Protein AF-A0A819LV07-F1 (afdb_monomer_lite)

pLDDT: mean 70.47, std 21.1, range [31.05, 97.75]

Structure (mmCIF, N/CA/C/O backbone):
data_AF-A0A819LV07-F1
#
_entry.id   AF-A0A819LV07-F1
#
loop_
_atom_site.group_PDB
_atom_site.id
_atom_site.type_symbol
_atom_site.label_atom_id
_atom_site.label_alt_id
_atom_site.label_comp_id
_atom_site.label_asym_id
_atom_site.label_entity_id
_atom_site.label_seq_id
_atom_site.pdbx_PDB_ins_code
_atom_site.Cartn_x
_atom_site.Cartn_y
_atom_site.Cartn_z
_atom_site.occupancy
_atom_site.B_iso_or_equiv
_atom_site.auth_seq_id
_atom_site.auth_comp_id
_atom_site.auth_asym_id
_atom_site.auth_atom_id
_atom_site.pdbx_PDB_model_num
ATOM 1 N N . VAL A 1 1 ? 2.335 -14.577 -32.268 1.00 32.31 1 VAL A N 1
ATOM 2 C CA . VAL A 1 1 ? 2.563 -13.369 -33.092 1.00 32.31 1 VAL A CA 1
ATOM 3 C C . VAL A 1 1 ? 2.594 -12.196 -32.132 1.00 32.31 1 VAL A C 1
ATOM 5 O O . VAL A 1 1 ? 1.553 -11.848 -31.594 1.00 32.31 1 VAL A O 1
ATOM 8 N N . TYR A 1 2 ? 3.789 -11.712 -31.790 1.00 33.38 2 TYR A N 1
ATOM 9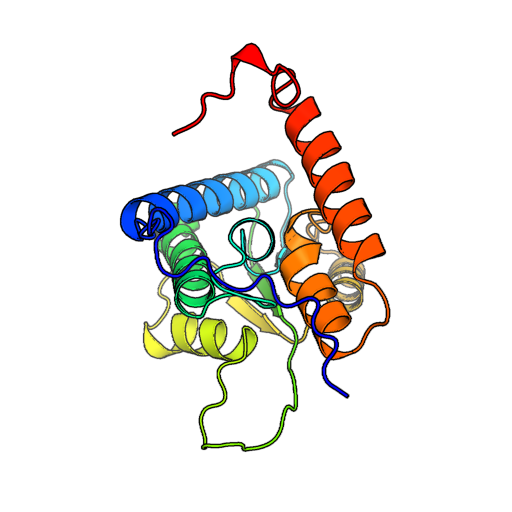 C CA . TYR A 1 2 ? 3.941 -10.547 -30.918 1.00 33.38 2 TYR A CA 1
ATOM 10 C C . TYR A 1 2 ? 3.459 -9.320 -31.693 1.00 33.38 2 TYR A C 1
ATOM 12 O O . TYR A 1 2 ? 3.945 -9.061 -32.791 1.00 33.38 2 TYR A O 1
ATOM 20 N N . GLY A 1 3 ? 2.451 -8.623 -31.169 1.00 31.05 3 GLY A N 1
ATOM 21 C CA . GLY A 1 3 ? 1.976 -7.381 -31.760 1.00 31.05 3 GLY A CA 1
ATOM 22 C C . GLY A 1 3 ? 3.074 -6.332 -31.647 1.00 31.05 3 GLY A C 1
ATOM 23 O O . GLY A 1 3 ? 3.380 -5.890 -30.548 1.00 31.05 3 GLY A O 1
ATOM 24 N N . GLU A 1 4 ? 3.648 -5.936 -32.780 1.00 33.06 4 GLU A N 1
ATOM 25 C CA . GLU A 1 4 ? 4.714 -4.934 -32.922 1.00 33.06 4 GLU A CA 1
ATOM 26 C C . GLU A 1 4 ? 4.276 -3.496 -32.554 1.00 33.06 4 GLU A C 1
ATOM 28 O O . GLU A 1 4 ? 4.754 -2.526 -33.136 1.00 33.06 4 GLU A O 1
ATOM 33 N N . ARG A 1 5 ? 3.373 -3.322 -31.577 1.00 39.47 5 ARG A N 1
ATOM 34 C CA . ARG A 1 5 ? 3.075 -2.017 -30.959 1.00 39.47 5 ARG A CA 1
ATOM 35 C C . ARG A 1 5 ? 4.063 -1.667 -29.843 1.00 39.47 5 ARG A C 1
ATOM 37 O O . ARG A 1 5 ? 3.794 -0.772 -29.047 1.00 39.47 5 ARG A O 1
ATOM 44 N N . ASP A 1 6 ? 5.191 -2.369 -29.773 1.00 41.81 6 ASP A N 1
ATOM 45 C CA . ASP A 1 6 ? 6.304 -1.970 -28.927 1.00 41.81 6 ASP A CA 1
ATOM 46 C C . ASP A 1 6 ? 6.807 -0.614 -29.410 1.00 41.81 6 ASP A C 1
ATOM 48 O O . ASP A 1 6 ? 7.331 -0.474 -30.519 1.00 41.81 6 ASP A O 1
ATOM 52 N N . PHE A 1 7 ? 6.637 0.391 -28.556 1.00 45.44 7 PHE A N 1
ATOM 53 C CA . PHE A 1 7 ? 7.287 1.686 -28.654 1.00 45.44 7 PHE A CA 1
ATOM 54 C C . PHE A 1 7 ? 8.798 1.454 -28.757 1.00 45.44 7 PHE A C 1
ATOM 56 O O . PHE A 1 7 ? 9.500 1.347 -27.751 1.00 45.44 7 PHE A O 1
ATOM 63 N N . ARG A 1 8 ? 9.312 1.302 -29.985 1.00 45.22 8 ARG A N 1
ATOM 64 C CA . ARG A 1 8 ? 10.736 1.080 -30.236 1.00 45.22 8 ARG A CA 1
ATOM 65 C C . ARG A 1 8 ? 11.489 2.267 -29.655 1.00 45.22 8 ARG A C 1
ATOM 67 O O . ARG A 1 8 ? 11.462 3.365 -30.206 1.00 45.22 8 ARG A O 1
ATOM 74 N N . ARG A 1 9 ? 12.146 2.025 -28.521 1.00 49.94 9 ARG A N 1
ATOM 75 C CA . ARG A 1 9 ? 12.978 2.986 -27.800 1.00 49.94 9 ARG A CA 1
ATOM 76 C C . ARG A 1 9 ? 13.901 3.680 -28.800 1.00 49.94 9 ARG A C 1
ATOM 78 O O . ARG A 1 9 ? 14.729 3.024 -29.436 1.00 49.94 9 ARG A O 1
ATOM 85 N N . ILE A 1 10 ? 13.753 4.995 -28.957 1.00 54.62 10 ILE A N 1
ATOM 86 C CA . ILE A 1 10 ? 14.636 5.791 -29.812 1.00 54.62 10 ILE A CA 1
ATOM 87 C C . ILE A 1 10 ? 16.048 5.628 -29.239 1.00 54.62 10 ILE A C 1
ATOM 89 O O . ILE A 1 10 ? 16.330 6.104 -28.141 1.00 54.62 10 ILE A O 1
ATOM 93 N N . LYS A 1 11 ? 16.934 4.921 -29.958 1.00 56.84 11 LYS A N 1
ATOM 94 C CA . LYS A 1 11 ? 18.295 4.579 -29.485 1.00 56.84 11 LYS A CA 1
ATOM 95 C C . LYS A 1 11 ? 19.101 5.805 -29.024 1.00 56.84 11 LYS A C 1
ATOM 97 O O . LYS A 1 11 ? 19.955 5.663 -28.149 1.00 56.84 11 LYS A O 1
ATOM 102 N N . ASN A 1 12 ? 18.768 6.979 -29.565 1.00 58.81 12 ASN A N 1
ATOM 103 C CA . ASN A 1 12 ? 19.429 8.262 -29.329 1.00 58.81 12 ASN A CA 1
ATOM 104 C C . ASN A 1 12 ? 18.498 9.332 -28.717 1.00 58.81 12 ASN A C 1
ATOM 106 O O . ASN A 1 12 ? 18.814 10.514 -28.785 1.00 58.81 12 ASN A O 1
ATOM 110 N N . GLY A 1 13 ? 17.340 8.947 -28.166 1.00 55.62 13 GLY A N 1
ATOM 111 C CA . GLY A 1 13 ? 16.462 9.885 -27.458 1.00 55.62 13 GLY A CA 1
ATOM 112 C C . GLY A 1 13 ? 17.030 10.267 -26.083 1.00 55.62 13 GLY A C 1
ATOM 113 O O . GLY A 1 13 ? 17.860 9.521 -25.546 1.00 55.62 13 GLY A O 1
ATOM 114 N N . PRO A 1 14 ? 16.597 11.397 -25.490 1.00 54.44 14 PRO A N 1
ATOM 115 C CA . PRO A 1 14 ? 16.974 11.754 -24.128 1.00 54.44 14 PRO A CA 1
ATOM 116 C C . PRO A 1 14 ? 16.652 10.593 -23.180 1.00 54.44 14 PRO A C 1
ATOM 118 O O . PRO A 1 14 ? 15.540 10.063 -23.151 1.00 54.44 14 PRO A O 1
ATOM 121 N N . ARG A 1 15 ? 17.662 10.142 -22.430 1.00 58.38 15 ARG A N 1
ATOM 122 C CA . ARG A 1 15 ? 17.502 9.070 -21.445 1.00 58.38 15 ARG A CA 1
ATOM 123 C C . ARG A 1 15 ? 17.065 9.701 -20.132 1.00 58.38 15 ARG A C 1
ATOM 125 O O . ARG A 1 15 ? 17.911 10.102 -19.339 1.00 58.38 15 ARG A O 1
ATOM 132 N N . GLY A 1 16 ? 15.755 9.775 -19.911 1.00 60.06 16 GLY A N 1
ATOM 133 C CA . GLY A 1 16 ? 15.222 10.055 -18.581 1.00 60.06 16 GLY A CA 1
ATOM 134 C C . GLY A 1 16 ? 15.765 9.020 -17.593 1.00 60.06 16 GLY A C 1
ATOM 135 O O . GLY A 1 16 ? 15.650 7.815 -17.828 1.00 60.06 16 GLY A O 1
ATOM 136 N N . LYS A 1 17 ? 16.416 9.484 -16.526 1.00 70.00 17 LYS A N 1
ATOM 137 C CA . LYS A 1 17 ? 16.833 8.644 -15.402 1.00 70.00 17 LYS A CA 1
ATOM 138 C C . LYS A 1 17 ? 15.826 8.862 -14.285 1.00 70.00 17 LYS A C 1
ATOM 140 O O . LYS A 1 17 ? 15.591 10.003 -13.905 1.00 70.00 17 LYS A O 1
ATOM 145 N N . LEU A 1 18 ? 15.253 7.777 -13.773 1.00 74.00 18 LEU A N 1
ATOM 146 C CA . LEU A 1 18 ? 14.366 7.853 -12.621 1.00 74.00 18 LEU A CA 1
ATOM 147 C C . LEU A 1 18 ? 15.151 8.364 -11.409 1.00 74.00 18 LEU A C 1
ATOM 149 O O . LEU A 1 18 ? 16.137 7.741 -11.002 1.00 74.00 18 LEU A O 1
ATOM 153 N N . ASP A 1 19 ? 14.711 9.482 -10.841 1.00 83.50 19 ASP A N 1
ATOM 154 C CA . ASP A 1 19 ? 15.165 9.922 -9.528 1.00 83.50 19 ASP A CA 1
ATOM 155 C C . ASP A 1 19 ? 14.390 9.140 -8.463 1.00 83.50 19 ASP A C 1
ATOM 157 O O . ASP A 1 19 ? 13.236 9.433 -8.153 1.00 83.50 19 ASP A O 1
ATOM 161 N N . GLN A 1 20 ? 15.022 8.089 -7.942 1.00 87.81 20 GLN A N 1
ATOM 162 C CA . GLN A 1 20 ? 14.406 7.190 -6.966 1.00 87.81 20 GLN A CA 1
ATOM 163 C C . GLN A 1 20 ? 14.117 7.881 -5.629 1.00 87.81 20 GLN A C 1
ATOM 165 O O . GLN A 1 20 ? 13.157 7.511 -4.961 1.00 87.81 20 GLN A O 1
ATOM 170 N N . ASN A 1 21 ? 14.916 8.883 -5.245 1.00 89.75 21 ASN A N 1
ATOM 171 C CA . ASN A 1 21 ? 14.707 9.612 -3.995 1.00 89.75 21 ASN A CA 1
ATOM 172 C C . ASN A 1 21 ? 13.493 10.528 -4.112 1.00 89.75 21 ASN A C 1
ATOM 174 O O . ASN A 1 21 ? 12.656 10.555 -3.211 1.00 89.75 21 ASN A O 1
ATOM 178 N N . LEU A 1 22 ? 13.384 11.248 -5.234 1.00 86.56 22 LEU A N 1
ATOM 179 C CA . LEU A 1 22 ? 12.211 12.068 -5.516 1.00 86.56 22 LEU A CA 1
ATOM 180 C C . LEU A 1 22 ? 10.948 11.201 -5.581 1.00 86.56 22 LEU A C 1
ATOM 182 O O . LEU A 1 22 ? 9.983 11.488 -4.879 1.00 86.56 22 LEU A O 1
ATOM 186 N N . LEU A 1 23 ? 10.996 10.089 -6.324 1.00 85.06 23 LEU A N 1
ATOM 187 C CA . LEU A 1 23 ? 9.871 9.159 -6.422 1.00 85.06 23 LEU A CA 1
ATOM 188 C C . LEU A 1 23 ? 9.464 8.597 -5.052 1.00 85.06 23 LEU A C 1
ATOM 190 O O . LEU A 1 23 ? 8.278 8.548 -4.744 1.00 85.06 23 LEU A O 1
ATOM 194 N N . LEU A 1 24 ? 10.421 8.183 -4.215 1.00 90.94 24 LEU A N 1
ATOM 195 C CA . LEU A 1 24 ? 10.117 7.678 -2.876 1.00 90.94 24 LEU A CA 1
ATOM 196 C C . LEU A 1 24 ? 9.403 8.731 -2.023 1.00 90.94 24 LEU A C 1
ATOM 198 O O . LEU A 1 24 ? 8.417 8.414 -1.362 1.00 90.94 24 LEU A O 1
ATOM 202 N N . ASN A 1 25 ? 9.880 9.977 -2.053 1.00 88.69 25 ASN A N 1
ATOM 203 C CA . ASN A 1 25 ? 9.264 11.076 -1.313 1.00 88.69 25 ASN A CA 1
ATOM 204 C C . ASN A 1 25 ? 7.833 11.349 -1.791 1.00 88.69 25 ASN A C 1
ATOM 206 O O . ASN A 1 25 ? 6.936 11.536 -0.965 1.00 88.69 25 ASN A O 1
ATOM 210 N N . ASP A 1 26 ? 7.606 11.328 -3.105 1.00 84.62 26 ASP A N 1
ATOM 211 C CA . ASP A 1 26 ? 6.276 11.504 -3.686 1.00 84.62 26 ASP A CA 1
ATOM 212 C C . ASP A 1 26 ? 5.338 10.352 -3.298 1.00 84.62 26 ASP A C 1
ATOM 214 O O . ASP A 1 26 ? 4.224 10.597 -2.833 1.00 84.62 26 ASP A O 1
ATOM 218 N N . LEU A 1 27 ? 5.800 9.101 -3.380 1.00 85.88 27 LEU A N 1
ATOM 219 C CA . LEU A 1 27 ? 5.036 7.921 -2.961 1.00 85.88 27 LEU A CA 1
ATOM 220 C C . LEU A 1 27 ? 4.704 7.951 -1.462 1.00 85.88 27 LEU A C 1
ATOM 222 O O . LEU A 1 27 ? 3.567 7.674 -1.080 1.00 85.88 27 LEU A O 1
ATOM 226 N N . MET A 1 28 ? 5.654 8.343 -0.605 1.00 93.25 28 MET A N 1
ATOM 227 C CA . MET A 1 28 ? 5.407 8.521 0.832 1.00 93.25 28 MET A CA 1
ATOM 228 C C . MET A 1 28 ? 4.381 9.626 1.086 1.00 93.25 28 MET A C 1
ATOM 230 O O . MET A 1 28 ? 3.498 9.472 1.929 1.00 93.25 28 MET A O 1
ATOM 234 N N . ARG A 1 29 ? 4.448 10.738 0.345 1.00 86.38 29 ARG A N 1
ATOM 235 C CA . ARG A 1 29 ? 3.459 11.816 0.446 1.00 86.38 29 ARG A CA 1
ATOM 236 C C . ARG A 1 29 ? 2.066 11.339 0.036 1.00 86.38 29 ARG A C 1
ATOM 238 O O . ARG A 1 29 ? 1.106 11.648 0.739 1.00 86.38 29 ARG A O 1
ATOM 245 N N . MET A 1 30 ? 1.951 10.582 -1.054 1.00 83.81 30 MET A N 1
ATOM 246 C CA . MET A 1 30 ? 0.682 9.997 -1.499 1.00 83.81 30 MET A CA 1
ATOM 247 C C . MET A 1 30 ? 0.109 9.037 -0.450 1.00 83.81 30 MET A C 1
ATOM 249 O O . MET A 1 30 ? -1.047 9.189 -0.058 1.00 83.81 30 MET A O 1
ATOM 253 N N . ALA A 1 31 ? 0.927 8.113 0.064 1.00 88.94 31 ALA A N 1
ATOM 254 C CA . ALA A 1 31 ? 0.522 7.167 1.103 1.00 88.94 31 ALA A CA 1
ATOM 255 C C . ALA A 1 31 ? 0.052 7.875 2.379 1.00 88.94 31 ALA A C 1
ATOM 257 O O . ALA A 1 31 ? -1.022 7.573 2.900 1.00 88.94 31 ALA A O 1
ATOM 258 N N . ARG A 1 32 ? 0.802 8.884 2.831 1.00 90.69 32 ARG A N 1
ATOM 259 C CA . ARG A 1 32 ? 0.454 9.704 3.996 1.00 90.69 32 ARG A CA 1
ATOM 260 C C . ARG A 1 32 ? -0.882 10.420 3.821 1.00 90.69 32 ARG A C 1
ATOM 262 O O . ARG A 1 32 ? -1.703 10.389 4.734 1.00 90.69 32 ARG A O 1
ATOM 269 N N . LEU A 1 33 ? -1.112 11.049 2.666 1.00 85.50 33 LEU A N 1
ATOM 270 C CA . LEU A 1 33 ? -2.376 11.732 2.375 1.00 85.50 33 LEU A CA 1
ATOM 271 C C . LEU A 1 33 ? -3.552 10.753 2.361 1.00 85.50 33 LEU A C 1
ATOM 273 O O . LEU A 1 33 ? -4.577 11.037 2.977 1.00 85.50 33 LEU A O 1
ATOM 277 N N . ARG A 1 34 ? -3.392 9.593 1.715 1.00 85.56 34 ARG A N 1
ATOM 278 C CA . ARG A 1 34 ? -4.444 8.576 1.629 1.00 85.56 34 ARG A CA 1
ATOM 279 C C . ARG A 1 34 ? -4.812 8.009 3.000 1.00 85.56 34 ARG A C 1
ATOM 281 O O . ARG A 1 34 ? -5.986 8.018 3.362 1.00 85.56 34 ARG A O 1
ATOM 288 N N . LEU A 1 35 ? -3.822 7.569 3.776 1.00 88.56 35 LEU A N 1
ATOM 289 C CA . LEU A 1 35 ? -4.052 7.010 5.110 1.00 88.56 35 LEU A CA 1
ATOM 290 C C . LEU A 1 35 ? -4.615 8.059 6.073 1.00 88.56 35 LEU A C 1
ATOM 292 O O . LEU A 1 35 ? -5.510 7.753 6.856 1.00 88.56 35 LEU A O 1
ATOM 296 N N . ARG A 1 36 ? -4.166 9.319 5.977 1.00 88.62 36 ARG A N 1
ATOM 297 C CA . ARG A 1 36 ? -4.732 10.405 6.785 1.00 88.62 36 ARG A CA 1
ATOM 298 C C . ARG A 1 36 ? -6.179 10.714 6.416 1.00 88.62 36 ARG A C 1
ATOM 300 O O . ARG A 1 36 ? -6.967 10.990 7.312 1.00 88.62 36 ARG A O 1
ATOM 307 N N . ALA A 1 37 ? -6.529 10.676 5.132 1.00 83.81 37 ALA A N 1
ATOM 308 C CA . ALA A 1 37 ? -7.913 10.849 4.700 1.00 83.81 37 ALA A CA 1
ATOM 309 C C . ALA A 1 37 ? -8.807 9.739 5.275 1.00 83.81 37 ALA A C 1
ATOM 311 O O . ALA A 1 37 ? -9.816 10.050 5.899 1.00 83.81 37 ALA A O 1
ATOM 312 N N . CYS A 1 38 ? -8.375 8.476 5.180 1.00 87.06 38 CYS A N 1
ATOM 313 C CA . CYS A 1 38 ? -9.085 7.337 5.773 1.00 87.06 38 CYS A CA 1
ATOM 314 C C . CYS A 1 38 ? -9.274 7.512 7.290 1.00 87.06 38 CYS A C 1
ATOM 316 O O . CYS A 1 38 ? -10.365 7.309 7.815 1.00 87.06 38 CYS A O 1
ATOM 318 N N . ASP A 1 39 ? -8.226 7.948 7.991 1.00 91.38 39 ASP A N 1
ATOM 319 C CA . ASP A 1 39 ? -8.277 8.221 9.427 1.00 91.38 39 ASP A CA 1
ATOM 320 C C . ASP A 1 39 ? -9.270 9.347 9.776 1.00 91.38 39 ASP A C 1
ATOM 322 O O . ASP A 1 39 ? -10.051 9.202 10.713 1.00 91.38 39 ASP A O 1
ATOM 326 N N . ILE A 1 40 ? -9.312 10.440 9.002 1.00 85.12 40 ILE A N 1
ATOM 327 C CA . ILE A 1 40 ? -10.281 11.542 9.177 1.00 85.12 40 ILE A CA 1
ATOM 328 C C . ILE A 1 40 ? -11.719 11.070 8.917 1.00 85.12 40 ILE A C 1
ATOM 330 O O . ILE A 1 40 ? -12.641 11.458 9.638 1.00 85.12 40 ILE A O 1
ATOM 334 N N . GLU A 1 41 ? -11.903 10.211 7.917 1.00 83.81 41 GLU A N 1
ATOM 335 C CA . GLU A 1 41 ? -13.185 9.595 7.555 1.00 83.81 41 GLU A CA 1
ATOM 336 C C . GLU A 1 41 ? -13.612 8.482 8.524 1.00 83.81 41 GLU A C 1
ATOM 338 O O . GLU A 1 41 ? -14.699 7.924 8.380 1.00 83.81 41 GLU A O 1
ATOM 343 N N . ARG A 1 42 ? -12.802 8.205 9.557 1.00 90.81 42 ARG A N 1
ATOM 344 C CA . ARG A 1 42 ? -13.043 7.172 10.576 1.00 90.81 42 ARG A CA 1
ATOM 345 C C . ARG A 1 42 ? -13.128 5.760 9.994 1.00 90.81 42 ARG A C 1
ATOM 347 O O . ARG A 1 42 ? -13.873 4.919 10.501 1.00 90.81 42 ARG A O 1
ATOM 354 N N . VAL A 1 43 ? -12.356 5.505 8.940 1.00 90.06 43 VAL A N 1
ATOM 355 C CA . VAL A 1 43 ? -12.095 4.154 8.444 1.00 90.06 43 VAL A CA 1
ATOM 356 C C . VAL A 1 43 ? -11.289 3.397 9.496 1.00 90.06 43 VAL A C 1
ATOM 358 O O . VAL A 1 43 ? -10.273 3.889 9.986 1.00 90.06 43 VAL A O 1
ATOM 361 N N . GLU A 1 44 ? -11.734 2.188 9.813 1.00 94.75 44 GLU A N 1
ATOM 362 C CA . GLU A 1 44 ? -11.082 1.284 10.757 1.00 94.75 44 GLU A CA 1
ATOM 363 C C . GLU A 1 44 ? -10.142 0.323 10.029 1.00 94.75 44 GLU A C 1
ATOM 365 O O . GLU A 1 44 ? -9.006 0.115 10.453 1.00 94.75 44 GLU A O 1
ATOM 370 N N . VAL A 1 45 ? -10.578 -0.218 8.888 1.00 94.19 45 VAL A N 1
ATOM 371 C CA . VAL A 1 45 ? -9.765 -1.124 8.070 1.00 94.19 45 VAL A CA 1
ATOM 372 C C . VAL A 1 45 ? -9.546 -0.516 6.695 1.00 94.19 45 VAL A C 1
ATOM 374 O O . VAL A 1 45 ? -10.485 -0.337 5.921 1.00 94.19 45 VAL A O 1
ATOM 377 N N . VAL A 1 46 ? -8.294 -0.213 6.367 1.00 91.12 46 VAL A N 1
ATOM 378 C CA . VAL A 1 46 ? -7.955 0.311 5.043 1.00 91.12 46 VAL A CA 1
ATOM 379 C C . VAL A 1 46 ? -7.609 -0.861 4.132 1.00 91.12 46 VAL A C 1
ATOM 381 O O . VAL A 1 46 ? -6.662 -1.593 4.404 1.00 91.12 46 VAL A O 1
ATOM 384 N N . VAL A 1 47 ? -8.362 -1.048 3.053 1.00 87.06 47 VAL A N 1
ATOM 385 C CA . VAL A 1 47 ? -8.043 -2.000 1.985 1.00 87.06 47 VAL A CA 1
ATOM 386 C C . VAL A 1 47 ? -7.465 -1.211 0.815 1.00 87.06 47 VAL A C 1
ATOM 388 O O . VAL A 1 47 ? -8.162 -0.401 0.206 1.00 87.06 47 VAL A O 1
ATOM 391 N N . GLU A 1 48 ? -6.194 -1.444 0.507 1.00 83.12 48 GLU A N 1
ATOM 392 C CA . GLU A 1 48 ? -5.452 -0.735 -0.536 1.00 83.12 48 GLU A CA 1
ATOM 393 C C . GLU A 1 48 ? -4.773 -1.689 -1.508 1.00 83.12 48 GLU A C 1
ATOM 395 O O . GLU A 1 48 ? -4.547 -2.865 -1.227 1.00 83.12 48 GLU A O 1
ATOM 400 N N . THR A 1 49 ? -4.398 -1.141 -2.657 1.00 76.25 49 THR A N 1
ATOM 401 C CA . THR A 1 49 ? -3.377 -1.744 -3.518 1.00 76.25 49 THR A CA 1
ATOM 402 C C . THR A 1 49 ? -2.057 -1.002 -3.306 1.00 76.25 49 THR A C 1
ATOM 404 O O . THR A 1 49 ? -1.981 -0.061 -2.514 1.00 76.25 49 THR A O 1
ATOM 407 N N . GLY A 1 50 ? -0.986 -1.394 -3.995 1.00 75.62 50 GLY A N 1
ATOM 408 C CA . GLY A 1 50 ? 0.222 -0.575 -3.977 1.00 75.62 50 GLY A CA 1
ATOM 409 C C . GLY A 1 50 ? -0.052 0.831 -4.525 1.00 75.62 50 GLY A C 1
ATOM 410 O O . GLY A 1 50 ? -0.605 0.992 -5.612 1.00 75.62 50 GLY A O 1
ATOM 411 N N . ILE A 1 51 ? 0.370 1.855 -3.788 1.00 79.56 51 ILE A N 1
ATOM 412 C CA . ILE A 1 51 ? 0.114 3.258 -4.130 1.00 79.56 51 ILE A CA 1
ATOM 413 C C . ILE A 1 51 ? 1.054 3.704 -5.249 1.00 79.56 51 ILE A C 1
ATOM 415 O O . ILE A 1 51 ? 2.261 3.450 -5.203 1.00 79.56 51 ILE A O 1
ATOM 419 N N . GLY A 1 52 ? 0.503 4.374 -6.263 1.00 71.75 52 GLY A N 1
ATOM 420 C CA . GLY A 1 52 ? 1.274 4.965 -7.364 1.00 71.75 52 GLY A CA 1
ATOM 421 C C . GLY A 1 52 ? 1.759 3.974 -8.430 1.00 71.75 52 GLY A C 1
ATOM 422 O O . GLY A 1 52 ? 2.390 4.387 -9.404 1.00 71.75 52 GLY A O 1
ATOM 423 N N . LEU A 1 53 ? 1.427 2.684 -8.310 1.00 74.38 53 LEU A N 1
ATOM 424 C CA . LEU A 1 53 ? 1.862 1.650 -9.257 1.00 74.38 53 LEU A CA 1
ATOM 425 C C . LEU A 1 53 ? 1.323 1.862 -10.684 1.00 74.38 53 LEU A C 1
ATOM 427 O O . LEU A 1 53 ? 1.977 1.481 -11.652 1.00 74.38 53 LEU A O 1
ATOM 431 N N . GLY A 1 54 ? 0.150 2.487 -10.826 1.00 64.38 54 GLY A N 1
ATOM 432 C CA . GLY A 1 54 ? -0.435 2.822 -12.127 1.00 64.38 54 GLY A CA 1
ATOM 433 C C . GLY A 1 54 ? 0.185 4.047 -12.802 1.00 64.38 54 GLY A C 1
ATOM 434 O O . GLY A 1 54 ? 0.402 4.043 -14.012 1.00 64.38 54 GLY A O 1
ATOM 435 N N . VAL A 1 55 ? 0.479 5.086 -12.015 1.00 62.22 55 VAL A N 1
ATOM 436 C CA . VAL A 1 55 ? 0.968 6.389 -12.501 1.00 62.22 55 VAL A CA 1
ATOM 437 C C . VAL A 1 55 ? 2.453 6.328 -12.850 1.00 62.22 55 VAL A C 1
ATOM 439 O O . VAL A 1 55 ? 2.875 6.887 -13.859 1.00 62.22 55 VAL A O 1
ATOM 442 N N . PHE A 1 56 ? 3.242 5.602 -12.058 1.00 62.00 56 PHE A N 1
ATOM 443 C CA . PHE A 1 56 ? 4.684 5.464 -12.258 1.00 62.00 56 PHE A CA 1
ATOM 444 C C . PHE A 1 56 ? 5.061 4.188 -13.025 1.00 62.00 56 PHE A C 1
ATOM 446 O O . PHE A 1 56 ? 6.165 3.673 -12.860 1.00 62.00 56 PHE A O 1
ATOM 453 N N . ALA A 1 57 ? 4.161 3.664 -13.869 1.00 58.00 57 ALA A N 1
ATOM 454 C CA . ALA A 1 57 ? 4.432 2.494 -14.704 1.00 58.00 57 ALA A CA 1
ATOM 455 C C . ALA A 1 57 ? 5.715 2.724 -15.528 1.00 58.00 57 ALA A C 1
ATOM 457 O O . ALA A 1 57 ? 5.813 3.690 -16.281 1.00 58.00 57 ALA A O 1
ATOM 458 N N . GLY A 1 58 ? 6.732 1.887 -15.305 1.00 56.53 58 GLY A N 1
ATOM 459 C CA . GLY A 1 58 ? 8.102 2.170 -15.730 1.00 56.53 58 GLY A CA 1
ATOM 460 C C . GLY A 1 58 ? 8.398 1.877 -17.204 1.00 56.53 58 GLY A C 1
ATOM 461 O O . GLY A 1 58 ? 7.745 2.378 -18.110 1.00 56.53 58 GLY A O 1
ATOM 462 N N . THR A 1 59 ? 9.473 1.132 -17.470 1.00 50.34 59 THR A N 1
ATOM 463 C CA . THR A 1 59 ? 10.164 1.151 -18.777 1.00 50.34 59 THR A CA 1
ATOM 464 C C . THR A 1 59 ? 9.477 0.398 -19.935 1.00 50.34 59 THR A C 1
ATOM 466 O O . THR A 1 59 ? 9.971 0.480 -21.063 1.00 50.34 59 THR A O 1
ATOM 469 N N . ALA A 1 60 ? 8.359 -0.306 -19.703 1.00 49.75 60 ALA A N 1
ATOM 470 C CA . ALA A 1 60 ? 7.643 -1.123 -20.697 1.00 49.75 60 ALA A CA 1
ATOM 471 C C . ALA A 1 60 ? 6.153 -1.347 -20.324 1.00 49.75 60 ALA A C 1
ATOM 473 O O . ALA A 1 60 ? 5.607 -0.670 -19.456 1.00 49.75 60 ALA A O 1
ATOM 474 N N . ILE A 1 61 ? 5.481 -2.311 -20.973 1.00 49.28 61 ILE A N 1
ATOM 475 C CA . ILE A 1 61 ? 4.191 -2.853 -20.510 1.00 49.28 61 ILE A CA 1
ATOM 476 C C . ILE A 1 61 ? 4.434 -3.580 -19.177 1.00 49.28 61 ILE A C 1
ATOM 478 O O . ILE A 1 61 ? 5.108 -4.606 -19.154 1.00 49.28 61 ILE A O 1
ATOM 482 N N . GLY A 1 62 ? 3.913 -3.030 -18.081 1.00 56.59 62 GLY A N 1
ATOM 483 C CA . GLY A 1 62 ? 4.056 -3.568 -16.726 1.00 56.59 62 GLY A CA 1
ATOM 484 C C . GLY A 1 62 ? 4.563 -2.519 -15.737 1.00 56.59 62 GLY A C 1
ATOM 485 O O . GLY A 1 62 ? 4.832 -1.374 -16.101 1.00 56.59 62 GLY A O 1
ATOM 486 N N . ILE A 1 63 ? 4.683 -2.909 -14.470 1.00 67.69 63 ILE A N 1
ATOM 487 C CA . ILE A 1 63 ? 5.227 -2.056 -13.410 1.00 67.69 63 ILE A CA 1
ATOM 488 C C . ILE A 1 63 ? 6.694 -2.444 -13.195 1.00 67.69 63 ILE A C 1
ATOM 490 O O . ILE A 1 63 ? 7.009 -3.622 -13.036 1.00 67.69 63 ILE A O 1
ATOM 494 N N . ASP A 1 64 ? 7.590 -1.458 -13.207 1.00 74.88 64 ASP A N 1
ATOM 495 C CA . ASP A 1 64 ? 9.026 -1.677 -13.004 1.00 74.88 64 ASP A CA 1
ATOM 496 C C . ASP A 1 64 ? 9.316 -2.149 -11.572 1.00 74.88 64 ASP A C 1
ATOM 498 O O . ASP A 1 64 ? 8.691 -1.682 -10.618 1.00 74.88 64 ASP A O 1
ATOM 502 N N . GLU A 1 65 ? 10.277 -3.061 -11.415 1.00 79.69 65 GLU A N 1
ATOM 503 C CA . GLU A 1 65 ? 10.664 -3.620 -10.112 1.00 79.69 65 GLU A CA 1
ATOM 504 C C . GLU A 1 65 ? 11.042 -2.523 -9.110 1.00 79.69 65 GLU A C 1
ATOM 506 O O . GLU A 1 65 ? 10.619 -2.566 -7.954 1.00 79.69 65 GLU A O 1
ATOM 511 N N . THR A 1 66 ? 11.754 -1.491 -9.572 1.00 84.56 66 THR A N 1
ATOM 512 C CA . THR A 1 66 ? 12.139 -0.340 -8.748 1.00 84.56 66 THR A CA 1
ATOM 513 C C . THR A 1 66 ? 10.906 0.372 -8.205 1.00 84.56 66 THR A C 1
ATOM 515 O O . THR A 1 66 ? 10.856 0.731 -7.035 1.00 84.56 66 THR A O 1
ATOM 518 N N . VAL A 1 67 ? 9.883 0.557 -9.040 1.00 83.69 67 VAL A N 1
ATOM 519 C CA . VAL A 1 67 ? 8.646 1.254 -8.665 1.00 83.69 67 VAL A CA 1
ATOM 520 C C . VAL A 1 67 ? 7.837 0.421 -7.675 1.00 83.69 67 VAL A C 1
ATOM 522 O O . VAL A 1 67 ? 7.357 0.967 -6.684 1.00 83.69 67 VAL A O 1
ATOM 525 N N . ARG A 1 68 ? 7.743 -0.901 -7.882 1.00 86.44 68 ARG A N 1
ATOM 526 C CA . ARG A 1 68 ? 7.101 -1.818 -6.922 1.00 86.44 68 ARG A CA 1
ATOM 527 C C . ARG A 1 68 ? 7.785 -1.754 -5.556 1.00 86.44 68 ARG A C 1
ATOM 529 O O . ARG A 1 68 ? 7.104 -1.589 -4.548 1.00 86.44 68 ARG A O 1
ATOM 536 N N . ALA A 1 69 ? 9.116 -1.835 -5.533 1.00 90.25 69 ALA A N 1
ATOM 537 C CA . ALA A 1 69 ? 9.898 -1.793 -4.301 1.00 90.25 69 ALA A CA 1
ATOM 538 C C . ALA A 1 69 ? 9.758 -0.444 -3.581 1.00 90.25 69 ALA A C 1
ATOM 540 O O . ALA A 1 69 ? 9.509 -0.408 -2.378 1.00 90.25 69 ALA A O 1
ATOM 541 N N . LEU A 1 70 ? 9.854 0.673 -4.310 1.00 92.12 70 LEU A N 1
ATOM 542 C CA . LEU A 1 70 ? 9.697 2.007 -3.728 1.00 92.12 70 LEU A CA 1
ATOM 543 C C . LEU A 1 70 ? 8.272 2.255 -3.217 1.00 92.12 70 LEU A C 1
ATOM 545 O O . LEU A 1 70 ? 8.119 2.870 -2.168 1.00 92.12 70 LEU A O 1
ATOM 549 N N . 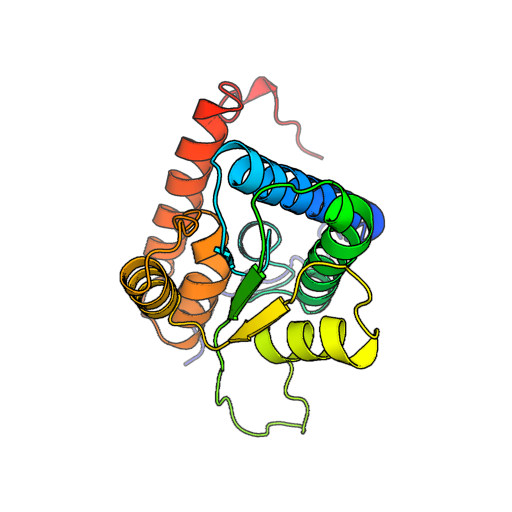SER A 1 71 ? 7.244 1.750 -3.905 1.00 91.31 71 SER A N 1
ATOM 550 C CA . SER A 1 71 ? 5.847 1.835 -3.455 1.00 91.31 71 SER A CA 1
ATOM 551 C C . SER A 1 71 ? 5.622 1.047 -2.163 1.00 91.31 71 SER A C 1
ATOM 553 O O . SER A 1 71 ? 5.112 1.601 -1.187 1.00 91.31 71 SER A O 1
ATOM 555 N N . ALA A 1 72 ? 6.085 -0.207 -2.111 1.00 93.62 72 ALA A N 1
ATOM 556 C CA . ALA A 1 72 ? 6.022 -1.020 -0.899 1.00 93.62 72 ALA A CA 1
ATOM 557 C C . ALA A 1 72 ? 6.761 -0.340 0.265 1.00 93.62 72 ALA A C 1
ATOM 559 O O . ALA A 1 72 ? 6.223 -0.218 1.368 1.00 93.62 72 ALA A O 1
ATOM 560 N N . SER A 1 73 ? 7.970 0.167 -0.000 1.00 95.69 73 SER A N 1
ATOM 561 C CA . SER A 1 73 ? 8.792 0.831 1.011 1.00 95.69 73 SER A CA 1
ATOM 562 C C . SER A 1 73 ? 8.163 2.127 1.513 1.00 95.69 73 SER A C 1
ATOM 564 O O . SER A 1 73 ? 8.189 2.399 2.711 1.00 95.69 73 SER A O 1
ATOM 566 N N . ALA A 1 74 ? 7.547 2.910 0.625 1.00 95.38 74 ALA A N 1
ATOM 567 C CA . ALA A 1 74 ? 6.846 4.131 0.996 1.00 95.38 74 ALA A CA 1
ATOM 568 C C . ALA A 1 74 ? 5.704 3.857 1.982 1.00 95.38 74 ALA A C 1
ATOM 570 O O . ALA A 1 74 ? 5.619 4.524 3.013 1.00 95.38 74 ALA A O 1
ATOM 571 N N . ILE A 1 75 ? 4.861 2.859 1.698 1.00 95.19 75 ILE A N 1
ATOM 572 C CA . ILE A 1 75 ? 3.741 2.495 2.576 1.00 95.19 75 ILE A CA 1
ATOM 573 C C . ILE A 1 75 ? 4.270 1.997 3.922 1.00 95.19 75 ILE A C 1
ATOM 575 O O . ILE A 1 75 ? 3.815 2.468 4.963 1.00 95.19 75 ILE A O 1
ATOM 579 N N . ARG A 1 76 ? 5.271 1.103 3.918 1.00 97.19 76 ARG A N 1
ATOM 580 C CA . ARG A 1 76 ? 5.891 0.589 5.147 1.00 97.19 76 ARG A CA 1
ATOM 581 C C . ARG A 1 76 ? 6.419 1.723 6.029 1.00 97.19 76 ARG A C 1
ATOM 583 O O . ARG A 1 76 ? 6.076 1.782 7.206 1.00 97.19 76 ARG A O 1
ATOM 590 N N . LYS A 1 77 ? 7.201 2.643 5.452 1.00 97.50 77 LYS A N 1
ATOM 591 C CA . LYS A 1 77 ? 7.769 3.791 6.174 1.00 97.50 77 LYS A CA 1
ATOM 592 C C . LYS A 1 77 ? 6.694 4.704 6.743 1.00 97.50 77 LYS A C 1
ATOM 594 O O . LYS A 1 77 ? 6.778 5.064 7.906 1.00 97.50 77 LYS A O 1
ATOM 599 N N . VAL A 1 78 ? 5.663 5.042 5.967 1.00 97.25 78 VAL A N 1
ATOM 600 C CA . VAL A 1 78 ? 4.561 5.880 6.467 1.00 97.25 78 VAL A CA 1
ATOM 601 C C . VAL A 1 78 ? 3.831 5.195 7.619 1.00 97.25 78 VAL A C 1
ATOM 603 O O . VAL A 1 78 ? 3.537 5.838 8.617 1.00 97.25 78 VAL A O 1
ATOM 606 N N . LEU A 1 79 ? 3.575 3.892 7.532 1.00 97.38 79 LEU A N 1
ATOM 607 C CA . LEU A 1 79 ? 2.929 3.165 8.622 1.00 97.38 79 LEU A CA 1
ATOM 608 C C . LEU A 1 79 ? 3.815 3.029 9.872 1.00 97.38 79 LEU A C 1
ATOM 610 O O . LEU A 1 79 ? 3.281 2.918 10.971 1.00 97.38 79 LEU A O 1
ATOM 614 N N . GLU A 1 80 ? 5.141 3.022 9.737 1.00 97.62 80 GLU A N 1
ATOM 615 C CA . GLU A 1 80 ? 6.077 3.065 10.871 1.00 97.62 80 GLU A CA 1
ATOM 616 C C . GLU A 1 80 ? 6.172 4.468 11.490 1.00 97.62 80 GLU A C 1
ATOM 618 O O . GLU A 1 80 ? 6.115 4.607 12.710 1.00 97.62 80 GLU A O 1
ATOM 623 N N . GLU A 1 81 ? 6.300 5.502 10.656 1.00 97.69 81 GLU A N 1
ATOM 624 C CA . GLU A 1 81 ? 6.504 6.898 11.064 1.00 97.69 81 GLU A CA 1
ATOM 625 C C . GLU A 1 81 ? 5.215 7.543 11.594 1.00 97.69 81 GLU A C 1
ATOM 627 O O . GLU A 1 81 ? 5.195 8.123 12.680 1.00 97.69 81 GLU A O 1
ATOM 632 N N . ASP A 1 82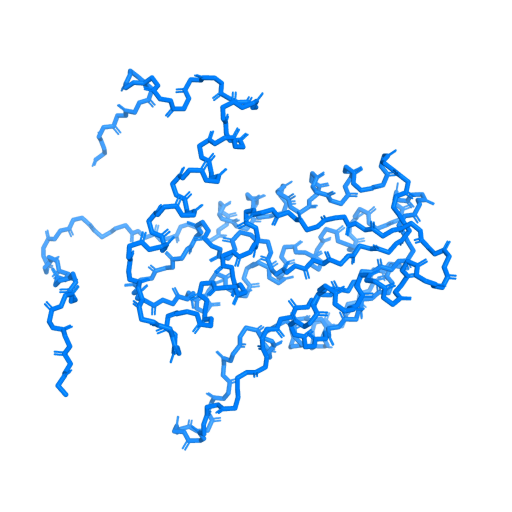 ? 4.128 7.436 10.831 1.00 97.44 82 ASP A N 1
ATOM 633 C CA . ASP A 1 82 ? 2.858 8.107 11.104 1.00 97.44 82 ASP A CA 1
ATOM 634 C C . ASP A 1 82 ? 1.864 7.185 11.822 1.00 97.44 82 ASP A C 1
ATOM 636 O O . ASP A 1 82 ? 0.905 7.678 12.417 1.00 97.44 82 ASP A O 1
ATOM 640 N N . GLY A 1 83 ? 2.096 5.867 11.816 1.00 96.75 83 GLY A N 1
ATOM 641 C CA . GLY A 1 83 ? 1.257 4.850 12.461 1.00 96.75 83 GLY A CA 1
ATOM 642 C C . GLY A 1 83 ? 0.734 5.233 13.850 1.00 96.75 83 GLY A C 1
ATOM 643 O O . GLY A 1 83 ? -0.477 5.190 14.061 1.00 96.75 83 GLY A O 1
ATOM 644 N N . PRO A 1 84 ? 1.601 5.676 14.786 1.00 97.75 84 PRO A N 1
ATOM 645 C CA . PRO A 1 84 ? 1.194 6.061 16.143 1.00 97.75 84 PRO A CA 1
ATOM 646 C C . PRO A 1 84 ? 0.226 7.251 16.223 1.00 97.75 84 PRO A C 1
ATOM 648 O O . PRO A 1 84 ? -0.313 7.536 17.289 1.00 97.75 84 PRO A O 1
ATOM 651 N N . THR A 1 85 ? 0.055 7.992 15.129 1.00 97.56 85 THR A N 1
ATOM 652 C CA . THR A 1 85 ? -0.764 9.210 15.074 1.00 97.56 85 THR A CA 1
ATOM 653 C C . THR A 1 85 ? -2.131 8.993 14.428 1.00 97.56 85 THR A C 1
ATOM 655 O O . THR A 1 85 ? -2.932 9.929 14.401 1.00 97.56 85 THR A O 1
ATOM 658 N N . TYR A 1 86 ? -2.396 7.815 13.862 1.00 97.12 86 TYR A N 1
ATOM 659 C CA . TYR A 1 86 ? -3.727 7.461 13.375 1.00 97.12 86 TYR A CA 1
ATOM 660 C C . TYR A 1 86 ? -4.595 7.026 14.561 1.00 97.12 86 TYR A C 1
ATOM 662 O O . TYR A 1 86 ? -4.133 6.309 15.447 1.00 97.12 86 TYR A O 1
ATOM 670 N N . GLN A 1 87 ? -5.836 7.508 14.613 1.00 97.75 87 GLN A N 1
ATOM 671 C CA . GLN A 1 87 ? -6.748 7.283 15.739 1.00 97.75 87 GLN A CA 1
ATOM 672 C C . GLN A 1 87 ? -7.799 6.217 15.439 1.00 97.75 87 GLN A C 1
ATOM 674 O O . GLN A 1 87 ? -8.241 5.529 16.356 1.00 97.75 87 GLN A O 1
ATOM 679 N N . ASN A 1 88 ? -8.211 6.104 14.176 1.00 96.38 88 ASN A N 1
ATOM 680 C CA . ASN A 1 88 ? -9.301 5.227 13.758 1.00 96.38 88 ASN A CA 1
ATOM 681 C C . ASN A 1 88 ? -8.785 3.990 13.019 1.00 96.38 88 ASN A C 1
ATOM 683 O O . ASN A 1 88 ? -9.306 2.897 13.228 1.00 96.38 88 ASN A O 1
ATOM 687 N N . VAL A 1 89 ? -7.735 4.143 12.204 1.00 96.44 89 VAL A N 1
ATOM 688 C CA . VAL A 1 89 ? -7.179 3.034 11.416 1.00 96.44 89 VAL A CA 1
ATOM 689 C C . VAL A 1 89 ? -6.534 1.999 12.338 1.00 96.44 89 VAL A C 1
ATOM 691 O O . VAL A 1 89 ? -5.499 2.256 12.951 1.00 96.44 89 VAL A O 1
ATOM 694 N N . CYS A 1 90 ? -7.125 0.808 12.399 1.00 96.50 90 CYS A N 1
ATOM 695 C CA . CYS A 1 90 ? -6.676 -0.297 13.240 1.00 96.50 90 CYS A CA 1
ATOM 696 C C . CYS A 1 90 ? -6.025 -1.438 12.449 1.00 96.50 90 CYS A C 1
ATOM 698 O O . CYS A 1 90 ? -5.326 -2.254 13.043 1.00 96.50 90 CYS A O 1
ATOM 700 N N . ALA A 1 91 ? -6.218 -1.498 11.129 1.00 96.94 91 ALA A N 1
ATOM 701 C CA . ALA A 1 91 ? -5.552 -2.461 10.257 1.00 96.94 91 ALA A CA 1
ATOM 702 C C . ALA A 1 91 ? -5.439 -1.949 8.816 1.00 96.94 91 ALA A C 1
ATOM 704 O O . ALA A 1 91 ? -6.290 -1.196 8.336 1.00 96.94 91 ALA A O 1
ATOM 705 N N . VAL A 1 92 ? -4.410 -2.417 8.108 1.00 94.56 92 VAL A N 1
ATOM 706 C CA . VAL A 1 92 ? -4.249 -2.205 6.664 1.00 94.56 92 VAL A CA 1
ATOM 707 C C . VAL A 1 92 ? -4.166 -3.550 5.950 1.00 94.56 92 VAL A C 1
ATOM 709 O O . VAL A 1 92 ? -3.383 -4.421 6.319 1.00 94.56 92 VAL A O 1
ATOM 712 N N . VAL A 1 93 ? -4.959 -3.716 4.899 1.00 92.00 93 VAL A N 1
ATOM 713 C CA . VAL A 1 93 ? -4.918 -4.864 3.996 1.00 92.00 93 VAL A CA 1
ATOM 714 C C . VAL A 1 93 ? -4.396 -4.390 2.648 1.00 92.00 93 VAL A C 1
ATOM 716 O O . VAL A 1 93 ? -5.015 -3.549 2.005 1.00 92.00 93 VAL A O 1
ATOM 719 N N . ILE A 1 94 ? -3.267 -4.938 2.210 1.00 90.44 94 ILE A N 1
ATOM 720 C CA . ILE A 1 94 ? -2.705 -4.688 0.885 1.00 90.44 94 ILE A CA 1
ATOM 721 C C . ILE A 1 94 ? -3.098 -5.859 -0.017 1.00 90.44 94 ILE A C 1
ATOM 723 O O . ILE A 1 94 ? -2.544 -6.954 0.085 1.00 90.44 94 ILE A O 1
ATOM 727 N N . ALA A 1 95 ? -4.080 -5.630 -0.881 1.00 85.00 95 ALA A N 1
ATOM 728 C CA . ALA A 1 95 ? -4.647 -6.628 -1.776 1.00 85.00 95 ALA A CA 1
ATOM 729 C C . ALA A 1 95 ? -4.006 -6.525 -3.167 1.00 85.00 95 ALA A C 1
ATOM 731 O O . ALA A 1 95 ? -4.190 -5.542 -3.891 1.00 85.00 95 ALA A O 1
ATOM 732 N N . LEU A 1 96 ? -3.229 -7.541 -3.540 1.00 82.00 96 LEU A N 1
ATOM 733 C CA . LEU A 1 96 ? -2.412 -7.559 -4.754 1.00 82.00 96 LEU A CA 1
ATOM 734 C C . LEU A 1 96 ? -2.644 -8.851 -5.546 1.00 82.00 96 LEU A C 1
ATOM 736 O O . LEU A 1 96 ? -2.802 -9.904 -4.932 1.00 82.00 96 LEU A O 1
ATOM 740 N N . PRO A 1 97 ? -2.614 -8.807 -6.892 1.00 71.94 97 PRO A N 1
ATOM 741 C CA . PRO A 1 97 ? -2.693 -10.008 -7.715 1.00 71.94 97 PRO A CA 1
ATOM 742 C C . PRO A 1 97 ? -1.609 -11.008 -7.363 1.00 71.94 97 PRO A C 1
ATOM 744 O O . PRO A 1 97 ? -0.415 -10.697 -7.424 1.00 71.94 97 PRO A O 1
ATOM 747 N N . ILE A 1 98 ? -2.034 -12.243 -7.119 1.00 74.50 98 ILE A N 1
ATOM 748 C CA . ILE A 1 98 ? -1.143 -13.394 -7.130 1.00 74.50 98 ILE A CA 1
ATOM 749 C C . ILE A 1 98 ? -1.154 -13.971 -8.542 1.00 74.50 98 ILE A C 1
ATOM 751 O O . ILE A 1 98 ? -2.102 -14.634 -8.968 1.00 74.50 98 ILE A O 1
ATOM 755 N N . PHE A 1 99 ? -0.086 -13.728 -9.298 1.00 67.12 99 PHE A N 1
ATOM 756 C CA . PHE A 1 99 ? 0.053 -14.339 -10.611 1.00 67.12 99 PHE A CA 1
ATOM 757 C C . PHE A 1 99 ? 0.796 -15.674 -10.507 1.00 67.12 99 PHE A C 1
ATOM 759 O O . PHE A 1 99 ? 1.997 -15.720 -10.251 1.00 67.12 99 PHE A O 1
ATOM 766 N N . ASP A 1 100 ? 0.103 -16.773 -10.811 1.00 55.31 100 ASP A N 1
ATOM 767 C CA . ASP A 1 100 ? 0.738 -18.049 -11.159 1.00 55.31 100 ASP A CA 1
ATOM 768 C C . ASP A 1 100 ? 1.314 -17.953 -12.581 1.00 55.31 100 ASP A C 1
ATOM 770 O O . ASP A 1 100 ? 0.743 -18.460 -13.552 1.00 55.31 100 ASP A O 1
ATOM 774 N N . VAL A 1 101 ? 2.430 -17.241 -12.752 1.00 51.72 101 VAL A N 1
ATOM 775 C CA . VAL A 1 101 ? 3.215 -17.333 -13.992 1.00 51.72 101 VAL A CA 1
ATOM 776 C C . VAL A 1 101 ? 4.423 -18.205 -13.710 1.00 51.72 101 VAL A C 1
ATOM 778 O O . VAL A 1 101 ? 5.304 -17.850 -12.931 1.00 51.72 101 VAL A O 1
ATOM 781 N N . GLY A 1 102 ? 4.403 -19.391 -14.319 1.00 46.22 102 GLY A N 1
ATOM 782 C CA . GLY A 1 102 ? 5.345 -20.469 -14.066 1.00 46.22 102 GLY A CA 1
ATOM 783 C C . GLY A 1 102 ? 6.814 -20.067 -14.156 1.00 46.22 102 GLY A C 1
ATOM 784 O O . GLY A 1 102 ? 7.200 -19.179 -14.917 1.00 46.22 102 GLY A O 1
ATOM 785 N N . HIS A 1 103 ? 7.612 -20.809 -13.390 1.00 43.44 103 HIS A N 1
ATOM 786 C CA . HIS A 1 103 ? 9.070 -20.863 -13.374 1.00 43.44 103 HIS A CA 1
ATOM 787 C C . HIS A 1 103 ? 9.697 -20.708 -14.768 1.00 43.44 103 HIS A C 1
ATOM 789 O O . HIS A 1 103 ? 10.022 -21.680 -15.449 1.00 43.44 103 HIS A O 1
ATOM 795 N N . ARG A 1 104 ? 9.926 -19.475 -15.205 1.00 41.22 104 ARG A N 1
ATOM 796 C CA . ARG A 1 104 ? 10.962 -19.179 -16.188 1.00 41.22 104 ARG A CA 1
ATOM 797 C C . ARG A 1 104 ? 12.033 -18.400 -15.449 1.00 41.22 104 ARG A C 1
ATOM 799 O O . ARG A 1 104 ? 11.867 -17.221 -15.168 1.00 41.22 104 ARG A O 1
ATOM 806 N N . ASN A 1 105 ? 13.117 -19.110 -15.134 1.00 44.66 105 ASN A N 1
ATOM 807 C CA . ASN A 1 105 ? 14.339 -18.619 -14.487 1.00 44.66 105 ASN A CA 1
ATOM 808 C C . ASN A 1 105 ? 14.260 -18.355 -12.967 1.00 44.66 105 ASN A C 1
ATOM 810 O O . ASN A 1 105 ? 14.937 -17.451 -12.486 1.00 44.66 105 ASN A O 1
ATOM 814 N N . ASP A 1 106 ? 13.464 -19.129 -12.215 1.00 48.00 106 ASP A N 1
ATOM 815 C CA . ASP A 1 106 ? 13.469 -19.176 -10.733 1.00 48.00 106 ASP A CA 1
ATOM 816 C C . ASP A 1 106 ? 13.290 -17.849 -9.971 1.00 48.00 106 ASP A C 1
ATOM 818 O O . ASP A 1 106 ? 13.480 -17.793 -8.757 1.00 48.00 106 ASP A O 1
ATOM 822 N N . LYS A 1 107 ? 12.858 -16.772 -10.634 1.00 47.38 107 LYS A N 1
ATOM 823 C CA . LYS A 1 107 ? 12.571 -15.493 -9.977 1.00 47.38 107 LYS A CA 1
ATOM 824 C C . LYS A 1 107 ? 11.100 -15.138 -10.105 1.00 47.38 107 LYS A C 1
ATOM 826 O O . LYS A 1 107 ? 10.658 -14.569 -11.098 1.00 47.38 107 LYS A O 1
ATOM 831 N N . ARG A 1 108 ? 10.352 -15.473 -9.054 1.00 52.09 108 ARG A N 1
ATOM 832 C CA . ARG A 1 108 ? 9.010 -14.953 -8.793 1.00 52.09 108 ARG A CA 1
ATOM 833 C C . ARG A 1 108 ? 9.155 -13.492 -8.352 1.00 52.09 108 ARG A C 1
ATOM 835 O O . ARG A 1 108 ? 9.530 -13.232 -7.216 1.00 52.09 108 ARG A O 1
ATOM 842 N N . GLN A 1 109 ? 8.952 -12.550 -9.267 1.00 60.94 109 GLN A N 1
ATOM 843 C CA . GLN A 1 109 ? 8.938 -11.111 -8.964 1.00 60.94 109 GLN A CA 1
ATOM 844 C C . GLN A 1 109 ? 7.599 -10.506 -9.392 1.00 60.94 109 GLN A C 1
ATOM 846 O O . GLN A 1 109 ? 7.533 -9.603 -10.229 1.00 60.94 109 GLN A O 1
ATOM 851 N N . ASP A 1 110 ? 6.516 -11.062 -8.851 1.00 74.94 110 ASP A N 1
ATOM 852 C CA . ASP A 1 110 ? 5.201 -10.433 -8.914 1.00 74.94 110 ASP A CA 1
ATOM 853 C C . ASP A 1 110 ? 5.092 -9.331 -7.843 1.00 74.94 110 ASP A C 1
ATOM 855 O O . ASP A 1 110 ? 5.865 -9.276 -6.881 1.00 74.94 110 ASP A O 1
ATOM 859 N N . THR A 1 111 ? 4.167 -8.391 -8.049 1.00 80.25 111 THR A N 1
ATOM 860 C CA . THR A 1 111 ? 3.948 -7.258 -7.137 1.00 80.25 111 THR A CA 1
ATOM 861 C C . THR A 1 111 ? 3.653 -7.743 -5.712 1.00 80.25 111 THR A C 1
ATOM 863 O O . THR A 1 111 ? 4.167 -7.172 -4.752 1.00 80.25 111 THR A O 1
ATOM 866 N N . TYR A 1 112 ? 2.900 -8.837 -5.578 1.00 86.12 112 TYR A N 1
ATOM 867 C CA . TYR A 1 112 ? 2.604 -9.478 -4.300 1.00 86.12 112 TYR A CA 1
ATOM 868 C C . TYR A 1 112 ? 3.880 -9.850 -3.528 1.00 86.12 112 TYR A C 1
ATOM 870 O O . TYR A 1 112 ? 4.054 -9.421 -2.387 1.00 86.12 112 TYR A O 1
ATOM 878 N N . GLN A 1 113 ? 4.814 -10.579 -4.148 1.00 86.25 113 GLN A N 1
ATOM 879 C CA . GLN A 1 113 ? 6.037 -11.030 -3.483 1.00 86.25 113 GLN A CA 1
ATOM 880 C C . GLN A 1 113 ? 6.945 -9.863 -3.088 1.00 86.25 113 GLN A C 1
ATOM 882 O O . GLN A 1 113 ? 7.584 -9.930 -2.040 1.00 86.25 113 GLN A O 1
ATOM 887 N N . VAL A 1 114 ? 6.980 -8.782 -3.876 1.00 88.75 114 VAL A N 1
ATOM 888 C CA . VAL A 1 114 ? 7.735 -7.567 -3.519 1.00 88.75 114 VAL A CA 1
ATOM 889 C C . VAL A 1 114 ? 7.205 -6.954 -2.222 1.00 88.75 114 VAL A C 1
ATOM 891 O O . VAL A 1 114 ? 7.991 -6.598 -1.347 1.00 88.75 114 VAL A O 1
ATOM 894 N N . PHE A 1 115 ? 5.884 -6.876 -2.060 1.00 91.56 115 PHE A N 1
ATOM 895 C CA . PHE A 1 115 ? 5.273 -6.369 -0.831 1.00 91.56 115 PHE A CA 1
ATOM 896 C C . PHE A 1 115 ? 5.460 -7.330 0.345 1.00 91.56 115 PHE A C 1
ATOM 898 O O . PHE A 1 115 ? 5.809 -6.888 1.439 1.00 91.56 115 PHE A O 1
ATOM 905 N N . VAL A 1 116 ? 5.301 -8.640 0.131 1.00 91.50 116 VAL A N 1
ATOM 906 C CA . VAL A 1 116 ? 5.597 -9.644 1.166 1.00 91.50 116 VAL A CA 1
ATOM 907 C C . VAL A 1 116 ? 7.040 -9.510 1.643 1.00 91.50 116 VAL A C 1
ATOM 909 O O . VAL A 1 116 ? 7.277 -9.454 2.849 1.00 91.50 116 VAL A O 1
ATOM 912 N N . ASP A 1 117 ? 7.999 -9.423 0.722 1.00 91.12 117 ASP A N 1
ATOM 913 C CA . ASP A 1 117 ? 9.412 -9.276 1.055 1.00 91.12 117 ASP A CA 1
ATOM 914 C C . ASP A 1 117 ? 9.675 -7.959 1.797 1.00 91.12 117 ASP A C 1
ATOM 916 O O . ASP A 1 117 ? 10.379 -7.978 2.804 1.00 91.12 117 ASP A O 1
ATOM 920 N N . GLU A 1 118 ? 9.087 -6.839 1.364 1.00 93.62 118 GLU A N 1
ATOM 921 C CA . GLU A 1 118 ? 9.298 -5.540 2.011 1.00 93.62 118 GLU A CA 1
ATOM 922 C C . GLU A 1 118 ? 8.799 -5.534 3.462 1.00 93.62 118 GLU A C 1
ATOM 924 O O . GLU A 1 118 ? 9.523 -5.074 4.342 1.00 93.62 118 GLU A O 1
ATOM 929 N N . PHE A 1 119 ? 7.602 -6.064 3.733 1.00 94.12 119 PHE A N 1
ATOM 930 C CA . PHE A 1 119 ? 7.028 -6.079 5.084 1.00 94.12 119 PHE A CA 1
ATOM 931 C C . PHE A 1 119 ? 7.614 -7.183 5.977 1.00 94.12 119 PHE A C 1
ATOM 933 O O . PHE A 1 119 ? 7.763 -6.979 7.182 1.00 94.12 119 PHE A O 1
ATOM 940 N N . SER A 1 120 ? 8.003 -8.325 5.399 1.00 89.06 120 SER A N 1
ATOM 941 C CA . SER A 1 120 ? 8.544 -9.462 6.157 1.00 89.06 120 SER A CA 1
ATOM 942 C C . SER A 1 120 ? 10.053 -9.350 6.384 1.00 89.06 120 SER A C 1
ATOM 944 O O . SER A 1 120 ? 10.520 -9.480 7.513 1.00 89.06 120 SER A O 1
ATOM 946 N N . ARG A 1 121 ? 10.848 -9.112 5.329 1.00 83.44 121 ARG A N 1
ATOM 947 C CA . ARG A 1 121 ? 12.323 -9.117 5.420 1.00 83.44 121 ARG A CA 1
ATOM 948 C C . ARG A 1 121 ? 12.878 -7.854 6.054 1.00 83.44 121 ARG A C 1
ATOM 950 O O . ARG A 1 121 ? 13.872 -7.944 6.766 1.00 83.44 121 ARG A O 1
ATOM 957 N N . ASN A 1 122 ? 12.242 -6.702 5.835 1.00 82.75 122 ASN A N 1
ATOM 958 C CA . ASN A 1 122 ? 12.634 -5.470 6.525 1.00 82.75 122 ASN A CA 1
ATOM 959 C C . ASN A 1 122 ? 11.991 -5.340 7.911 1.00 82.75 122 ASN A C 1
ATOM 961 O O . ASN A 1 122 ? 12.134 -4.293 8.535 1.00 82.75 122 ASN A O 1
ATOM 965 N N . ASN A 1 123 ? 11.333 -6.406 8.395 1.00 86.50 123 ASN A N 1
ATOM 966 C CA . ASN A 1 123 ? 10.812 -6.541 9.750 1.00 86.50 123 ASN A CA 1
ATOM 967 C C . ASN A 1 123 ? 9.955 -5.337 10.160 1.00 86.50 123 ASN A C 1
ATOM 969 O O . ASN A 1 123 ? 10.335 -4.603 11.068 1.00 86.50 123 ASN A O 1
ATOM 973 N N . TYR A 1 124 ? 8.825 -5.126 9.479 1.00 95.25 124 TYR A N 1
ATOM 974 C CA . TYR A 1 124 ? 7.912 -4.016 9.763 1.00 95.25 124 TYR A CA 1
ATOM 975 C C . TYR A 1 124 ? 7.654 -3.847 11.274 1.00 95.25 124 TYR A C 1
ATOM 977 O O . TYR A 1 124 ? 7.272 -4.804 11.949 1.00 95.25 124 TYR A O 1
ATOM 985 N N . GLN A 1 125 ? 7.894 -2.640 11.800 1.00 93.94 125 GLN A N 1
ATOM 986 C CA . GLN A 1 125 ? 7.781 -2.316 13.237 1.00 93.94 125 GLN A CA 1
ATOM 987 C C . GLN A 1 125 ? 6.665 -1.311 13.558 1.00 93.94 125 GLN A C 1
ATOM 989 O O . GLN A 1 125 ? 6.602 -0.791 14.673 1.00 93.94 125 GLN A O 1
ATOM 994 N N . GLY A 1 126 ? 5.808 -0.980 12.592 1.00 95.19 126 GLY A N 1
ATOM 995 C CA . GLY A 1 126 ? 4.741 -0.015 12.833 1.00 95.19 126 GLY A CA 1
ATOM 996 C C . GLY A 1 126 ? 3.624 -0.594 13.714 1.00 95.19 126 GLY A C 1
ATOM 997 O O . GLY A 1 126 ? 3.451 -1.812 13.788 1.00 95.19 126 GLY A O 1
ATOM 998 N N . PRO A 1 127 ? 2.854 0.266 14.403 1.00 96.38 127 PRO A N 1
ATOM 999 C CA . PRO A 1 127 ? 1.839 -0.171 15.362 1.00 96.38 127 PRO A CA 1
ATOM 1000 C C . PRO A 1 127 ? 0.564 -0.720 14.708 1.00 96.38 127 PRO A C 1
ATOM 1002 O O . PRO A 1 127 ? -0.249 -1.333 15.396 1.00 96.38 127 PRO A O 1
ATOM 1005 N N . ILE A 1 128 ? 0.368 -0.486 13.407 1.00 97.69 128 ILE A N 1
ATOM 1006 C CA . ILE A 1 128 ? -0.837 -0.900 12.687 1.00 97.69 128 ILE A CA 1
ATOM 1007 C C . ILE A 1 128 ? -0.561 -2.229 11.985 1.00 97.69 128 ILE A C 1
ATOM 1009 O O . ILE A 1 128 ? 0.306 -2.280 11.118 1.00 97.69 128 ILE A O 1
ATOM 1013 N N . PRO A 1 129 ? -1.283 -3.312 12.301 1.00 96.69 129 PRO A N 1
ATOM 1014 C CA . PRO A 1 129 ? -1.097 -4.585 11.622 1.00 96.69 129 PRO A CA 1
ATOM 1015 C C . PRO A 1 129 ? -1.360 -4.467 10.115 1.00 96.69 129 PRO A C 1
ATOM 1017 O O . PRO A 1 129 ? -2.337 -3.850 9.681 1.00 96.69 129 PRO A O 1
ATOM 1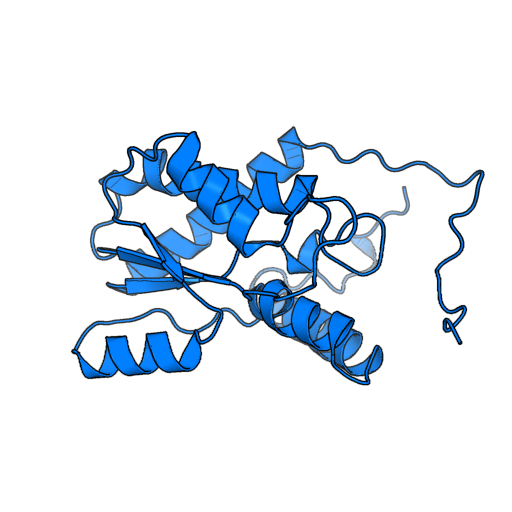020 N N . VAL A 1 130 ? -0.494 -5.113 9.330 1.00 96.00 130 VAL A N 1
ATOM 1021 C CA . VAL A 1 130 ? -0.583 -5.167 7.867 1.00 96.00 130 VAL A CA 1
ATOM 1022 C C . VAL A 1 130 ? -0.791 -6.604 7.406 1.00 96.00 130 VAL A C 1
ATOM 1024 O O . VAL A 1 130 ? -0.013 -7.493 7.752 1.00 96.00 130 VAL A O 1
ATOM 1027 N N . LEU A 1 131 ? -1.821 -6.825 6.593 1.00 93.25 131 LEU A N 1
ATOM 1028 C CA . LEU A 1 131 ? -2.082 -8.090 5.911 1.00 93.25 131 LEU A CA 1
ATOM 1029 C C . LEU A 1 131 ? -1.826 -7.922 4.413 1.00 93.25 131 LEU A C 1
ATOM 1031 O O . LEU A 1 131 ? -2.455 -7.082 3.779 1.00 93.25 131 LEU A O 1
ATOM 1035 N N . ILE A 1 132 ? -0.958 -8.749 3.829 1.00 91.38 132 ILE A N 1
ATOM 1036 C CA . ILE A 1 132 ? -0.834 -8.856 2.369 1.00 91.38 132 ILE A CA 1
ATOM 1037 C C . ILE A 1 132 ? -1.737 -10.001 1.903 1.00 91.38 132 ILE A C 1
ATOM 1039 O O . ILE A 1 132 ? -1.601 -11.124 2.390 1.00 91.38 132 ILE A O 1
ATOM 1043 N N . ALA A 1 133 ? -2.672 -9.720 0.997 1.00 86.38 133 ALA A N 1
ATOM 1044 C CA . ALA A 1 133 ? -3.685 -10.669 0.539 1.00 86.38 133 ALA A CA 1
ATOM 1045 C C . ALA A 1 133 ? -3.831 -10.660 -0.991 1.00 86.38 133 ALA A C 1
ATOM 1047 O O . ALA A 1 133 ? -3.340 -9.758 -1.668 1.00 86.38 133 ALA A O 1
ATOM 1048 N N . ASP A 1 134 ? -4.517 -11.672 -1.525 1.00 80.06 134 ASP A N 1
ATOM 1049 C CA . ASP A 1 134 ? -4.876 -11.734 -2.945 1.00 80.06 134 ASP A CA 1
ATOM 1050 C C . ASP A 1 134 ? -5.852 -10.602 -3.334 1.00 80.06 134 ASP A C 1
ATOM 1052 O O . ASP A 1 134 ? -6.555 -10.039 -2.493 1.00 80.06 134 ASP A O 1
ATOM 1056 N N . GLN A 1 135 ? -5.906 -10.287 -4.626 1.00 69.56 135 GLN A N 1
ATOM 1057 C CA . GLN A 1 135 ? -6.527 -9.117 -5.259 1.00 69.56 135 GLN A CA 1
ATOM 1058 C C . GLN A 1 135 ? -8.050 -8.992 -5.110 1.00 69.56 135 GLN A C 1
ATOM 1060 O O . GLN A 1 135 ? -8.649 -8.090 -5.695 1.00 69.56 135 GLN A O 1
ATOM 1065 N N . ASP A 1 136 ? -8.729 -9.854 -4.361 1.00 73.38 136 ASP A N 1
ATOM 1066 C CA . ASP A 1 136 ? -10.186 -9.785 -4.233 1.00 73.38 136 ASP A CA 1
ATOM 1067 C C . ASP A 1 136 ? -10.620 -8.682 -3.246 1.00 73.38 136 ASP A C 1
ATOM 1069 O O . ASP A 1 136 ? -11.318 -8.921 -2.262 1.00 73.38 136 ASP A O 1
ATOM 1073 N N . MET A 1 137 ? -10.172 -7.448 -3.506 1.00 70.75 137 MET A N 1
ATOM 1074 C CA . MET A 1 137 ? -10.446 -6.255 -2.709 1.00 70.75 137 MET A CA 1
ATOM 1075 C C . MET A 1 137 ? -11.930 -6.084 -2.457 1.00 70.75 137 MET A C 1
ATOM 1077 O O . MET A 1 137 ? -12.319 -5.851 -1.326 1.00 70.75 137 MET A O 1
ATOM 1081 N N . HIS A 1 138 ? -12.768 -6.222 -3.486 1.00 70.88 138 HIS A N 1
ATOM 1082 C CA . HIS A 1 138 ? -14.207 -6.045 -3.325 1.00 70.88 138 HIS A CA 1
ATOM 1083 C C . HIS A 1 138 ? -14.789 -7.062 -2.351 1.00 70.88 138 HIS A C 1
ATOM 1085 O O . HIS A 1 138 ? -15.547 -6.684 -1.459 1.00 70.88 138 HIS A O 1
ATOM 1091 N N . ARG A 1 139 ? -14.415 -8.340 -2.470 1.00 74.00 139 ARG A N 1
ATOM 1092 C CA . ARG A 1 139 ? -14.859 -9.358 -1.520 1.00 74.00 139 ARG A CA 1
ATOM 1093 C C . ARG A 1 139 ? -14.306 -9.110 -0.124 1.00 74.00 139 ARG A C 1
ATOM 1095 O O . ARG A 1 139 ? -15.049 -9.301 0.834 1.00 74.00 139 ARG A O 1
ATOM 1102 N N . LEU A 1 140 ? -13.046 -8.694 0.001 1.00 79.25 140 LEU A N 1
ATOM 1103 C CA . LEU A 1 140 ? -12.430 -8.348 1.283 1.00 79.25 140 LEU A CA 1
ATOM 1104 C C . LEU A 1 140 ? -13.171 -7.178 1.934 1.00 79.25 140 LEU A C 1
ATOM 1106 O O . LEU A 1 140 ? -13.642 -7.319 3.057 1.00 79.25 140 LEU A O 1
ATOM 1110 N N . THR A 1 141 ? -13.365 -6.076 1.213 1.00 79.19 141 THR A N 1
ATOM 1111 C CA . THR A 1 141 ? -14.101 -4.891 1.665 1.00 79.19 141 THR A CA 1
ATOM 1112 C C . THR A 1 141 ? -15.525 -5.249 2.081 1.00 79.19 141 THR A C 1
ATOM 1114 O O . THR A 1 141 ? -15.942 -4.892 3.178 1.00 79.19 141 THR A O 1
ATOM 1117 N N . VAL A 1 142 ? -16.262 -6.017 1.270 1.00 78.75 142 VAL A N 1
ATOM 1118 C CA . VAL A 1 142 ? -17.621 -6.467 1.619 1.00 78.75 142 VAL A CA 1
ATOM 1119 C C . VAL A 1 142 ? -17.609 -7.356 2.860 1.00 78.75 142 VAL A C 1
ATOM 1121 O O . VAL A 1 142 ? -18.430 -7.163 3.750 1.00 78.75 142 VAL A O 1
ATOM 1124 N N . ALA A 1 143 ? -16.690 -8.318 2.950 1.00 86.06 143 ALA A N 1
ATOM 1125 C CA . ALA A 1 143 ? -16.594 -9.199 4.109 1.00 86.06 143 ALA A CA 1
ATOM 1126 C C . ALA A 1 143 ? -16.273 -8.417 5.391 1.00 86.06 143 ALA A C 1
ATOM 1128 O O . ALA A 1 143 ? -16.905 -8.655 6.415 1.00 86.06 143 ALA A O 1
ATOM 1129 N N . ILE A 1 144 ? -15.346 -7.460 5.326 1.00 86.75 144 ILE A N 1
ATOM 1130 C CA . ILE A 1 144 ? -14.973 -6.581 6.440 1.00 86.75 144 ILE A CA 1
ATOM 1131 C C . ILE A 1 144 ? -16.165 -5.708 6.861 1.00 86.75 144 ILE A C 1
ATOM 1133 O O . ILE A 1 144 ? -16.492 -5.653 8.046 1.00 86.75 144 ILE A O 1
ATOM 1137 N N . ALA A 1 145 ? -16.869 -5.101 5.901 1.00 85.75 145 ALA A N 1
ATOM 1138 C CA . ALA A 1 145 ? -18.066 -4.305 6.169 1.00 85.75 145 ALA A CA 1
ATOM 1139 C C . ALA A 1 145 ? -19.191 -5.141 6.803 1.00 85.75 145 ALA A C 1
ATOM 1141 O O . ALA A 1 145 ? -19.844 -4.698 7.745 1.00 85.75 145 ALA A O 1
ATOM 1142 N N . LEU A 1 146 ? -19.394 -6.382 6.343 1.00 90.06 146 LEU A N 1
ATOM 1143 C CA . LEU A 1 146 ? -20.366 -7.313 6.929 1.00 90.06 146 LEU A CA 1
ATOM 1144 C C . LEU A 1 146 ? -20.025 -7.706 8.373 1.00 90.06 146 LEU A C 1
ATOM 1146 O O . LEU A 1 146 ? -20.923 -8.0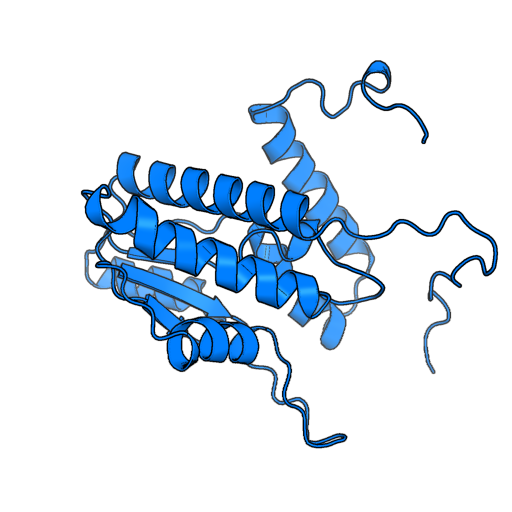94 9.117 1.00 90.06 146 LEU A O 1
ATOM 1150 N N . MET A 1 147 ? -18.756 -7.601 8.779 1.00 94.12 147 MET A N 1
ATOM 1151 C CA . MET A 1 147 ? -18.334 -7.781 10.174 1.00 94.12 147 MET A CA 1
ATOM 1152 C C . MET A 1 147 ? -18.550 -6.523 11.035 1.00 94.12 147 MET A C 1
ATOM 1154 O O . MET A 1 147 ? -18.290 -6.565 12.235 1.00 94.12 147 MET A O 1
ATOM 1158 N N . GLY A 1 148 ? -19.058 -5.432 10.453 1.00 93.19 148 GLY A N 1
ATOM 1159 C CA . GLY A 1 148 ? -19.417 -4.200 11.158 1.00 93.19 148 GLY A CA 1
ATOM 1160 C C . GLY A 1 148 ? -18.324 -3.134 11.204 1.00 93.19 148 GLY A C 1
ATOM 1161 O O . GLY A 1 148 ? -18.511 -2.144 11.904 1.00 93.19 148 GLY A O 1
ATOM 1162 N N . PHE A 1 149 ? -17.215 -3.316 10.480 1.00 92.44 149 PHE A N 1
ATOM 1163 C CA . PHE A 1 149 ? -16.144 -2.321 10.404 1.00 92.44 149 PHE A CA 1
ATOM 1164 C C . PHE A 1 149 ? -16.422 -1.256 9.343 1.00 92.44 149 PHE A C 1
ATOM 1166 O O . PHE A 1 149 ? -16.892 -1.560 8.242 1.00 92.44 149 PHE A O 1
ATOM 1173 N N . ASN A 1 150 ? -16.011 -0.024 9.629 1.00 89.81 150 ASN A N 1
ATOM 1174 C CA . ASN A 1 150 ? -15.850 1.006 8.612 1.00 89.81 150 ASN A CA 1
ATOM 1175 C C . ASN A 1 150 ? -14.610 0.685 7.773 1.00 89.81 150 ASN A C 1
ATOM 1177 O O . ASN A 1 150 ? -13.488 0.641 8.279 1.00 89.81 150 ASN A O 1
ATOM 1181 N N . VAL A 1 151 ? -14.802 0.467 6.479 1.00 88.62 151 VAL A N 1
ATOM 1182 C CA . VAL A 1 151 ? -13.748 0.034 5.558 1.00 88.62 151 VAL A CA 1
ATOM 1183 C C . VAL A 1 151 ? -13.577 1.048 4.436 1.00 88.62 151 VAL A C 1
ATOM 1185 O O . VAL A 1 151 ? -14.554 1.661 4.009 1.00 88.62 151 VAL A O 1
ATOM 1188 N N . SER A 1 152 ? -12.345 1.252 3.964 1.00 80.12 152 SER A N 1
ATOM 1189 C CA . SER A 1 152 ? -12.096 2.196 2.872 1.00 80.12 152 SER A CA 1
ATOM 1190 C C . SER A 1 152 ? -12.781 1.756 1.576 1.00 80.12 152 SER A C 1
ATOM 1192 O O . SER A 1 152 ? -12.762 0.582 1.193 1.00 80.12 152 SER A O 1
ATOM 1194 N N . GLU A 1 153 ? -13.345 2.728 0.858 1.00 60.03 153 GLU A N 1
ATOM 1195 C CA . GLU A 1 153 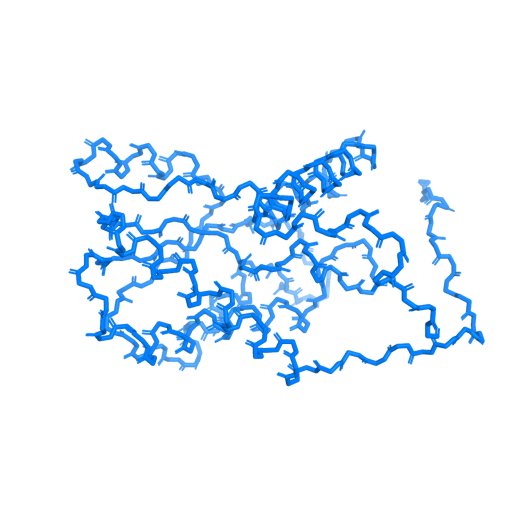? -13.757 2.541 -0.529 1.00 60.03 153 GLU A CA 1
ATOM 1196 C C . GLU A 1 153 ? -12.533 2.597 -1.454 1.00 60.03 153 GLU A C 1
ATOM 1198 O O . GLU A 1 153 ? -11.564 3.325 -1.203 1.00 60.03 153 GLU A O 1
ATOM 1203 N N . LEU A 1 154 ? -12.581 1.801 -2.525 1.00 56.81 154 LEU A N 1
ATOM 1204 C CA . LEU A 1 154 ? -11.540 1.701 -3.546 1.00 56.81 154 LEU A CA 1
ATOM 1205 C C . LEU A 1 154 ? -11.182 3.088 -4.078 1.00 56.81 154 LEU A C 1
ATOM 1207 O O . LEU A 1 154 ? -12.052 3.791 -4.588 1.00 56.81 154 LEU A O 1
ATOM 1211 N N . ASN A 1 155 ? -9.900 3.455 -4.038 1.00 53.47 155 ASN A N 1
ATOM 1212 C CA . ASN A 1 155 ? -9.431 4.578 -4.833 1.00 53.47 155 ASN A CA 1
ATOM 1213 C C . ASN A 1 155 ? -9.387 4.148 -6.315 1.00 53.47 155 ASN A C 1
ATOM 1215 O O . ASN A 1 155 ? -8.601 3.262 -6.669 1.00 53.47 155 ASN A O 1
ATOM 1219 N N . PRO A 1 156 ? -10.176 4.766 -7.215 1.00 43.81 156 PRO A N 1
ATOM 1220 C CA . PRO A 1 156 ? -10.178 4.419 -8.636 1.00 43.81 156 PRO A CA 1
ATOM 1221 C C . PRO A 1 156 ? -8.805 4.573 -9.312 1.00 43.81 156 PRO A C 1
ATOM 1223 O O . PRO A 1 156 ? -8.561 3.922 -10.323 1.00 43.81 156 PRO A O 1
ATOM 1226 N N . ALA A 1 157 ? -7.892 5.378 -8.752 1.00 45.62 157 ALA A N 1
ATOM 1227 C CA . ALA A 1 157 ? -6.532 5.583 -9.274 1.00 45.62 157 ALA A CA 1
ATOM 1228 C C . ALA A 1 157 ? -5.612 4.369 -9.065 1.00 45.62 157 ALA A C 1
ATOM 1230 O O . ALA A 1 157 ? -4.726 4.088 -9.873 1.00 45.62 157 ALA A O 1
ATOM 1231 N N . ASP A 1 158 ? -5.827 3.650 -7.964 1.00 48.78 158 ASP A N 1
ATOM 1232 C CA . ASP A 1 158 ? -5.002 2.519 -7.535 1.00 48.78 158 ASP A CA 1
ATOM 1233 C C . ASP A 1 158 ? -5.485 1.207 -8.185 1.00 48.78 158 ASP A C 1
ATOM 1235 O O . ASP A 1 158 ? -4.758 0.216 -8.279 1.00 48.78 158 ASP A O 1
ATOM 1239 N N . SER A 1 159 ? -6.676 1.246 -8.792 1.00 45.41 159 SER A N 1
ATOM 1240 C CA . SER A 1 159 ? -7.203 0.191 -9.656 1.00 45.41 159 SER A CA 1
ATOM 1241 C C . SER A 1 159 ? -6.259 -0.138 -10.828 1.00 45.41 159 SER A C 1
ATOM 1243 O O . SER A 1 159 ? -6.258 -1.261 -11.320 1.00 45.41 159 SER A O 1
ATOM 1245 N N . HIS A 1 160 ? -5.363 0.762 -11.242 1.00 46.41 160 HIS A N 1
ATOM 1246 C CA . HIS A 1 160 ? -4.399 0.503 -12.318 1.00 46.41 160 HIS A CA 1
ATOM 1247 C C . HIS A 1 160 ? -3.314 -0.521 -11.985 1.00 46.41 160 HIS A C 1
ATOM 1249 O O . HIS A 1 160 ? -2.868 -1.215 -12.897 1.00 46.41 160 HIS A O 1
ATOM 1255 N N . GLY A 1 161 ? -2.892 -0.664 -10.725 1.00 44.38 161 GLY A N 1
ATOM 1256 C CA . GLY A 1 161 ? -1.938 -1.722 -10.349 1.00 44.38 161 GLY A CA 1
ATOM 1257 C C . GLY A 1 161 ? -2.563 -3.120 -10.412 1.00 44.38 161 GLY A C 1
ATOM 1258 O O . GLY A 1 161 ? -1.900 -4.107 -10.699 1.00 44.38 161 GLY A O 1
ATOM 1259 N N . VAL A 1 162 ? -3.876 -3.172 -10.214 1.00 46.69 162 VAL A N 1
ATOM 1260 C CA . VAL A 1 162 ? -4.695 -4.368 -10.002 1.00 46.69 162 VAL A CA 1
ATOM 1261 C C . VAL A 1 162 ? -5.388 -4.780 -11.306 1.00 46.69 162 VAL A C 1
ATOM 1263 O O . VAL A 1 162 ? -5.122 -5.842 -11.872 1.00 46.69 162 VAL A O 1
ATOM 1266 N N . PHE A 1 163 ? -6.208 -3.902 -11.871 1.00 46.31 163 PHE A N 1
ATOM 1267 C CA . PHE A 1 163 ? -6.831 -4.085 -13.176 1.00 46.31 163 PHE A CA 1
ATOM 1268 C C . PHE A 1 163 ? -5.811 -3.923 -14.303 1.00 46.31 163 PHE A C 1
ATOM 1270 O O . PHE A 1 163 ? -5.839 -4.696 -15.252 1.00 46.31 163 PHE A O 1
ATOM 1277 N N . GLY A 1 164 ? -4.862 -2.990 -14.212 1.00 46.12 164 GLY A N 1
ATOM 1278 C CA . GLY A 1 164 ? -3.876 -2.804 -15.277 1.00 46.12 164 GLY A CA 1
ATOM 1279 C C . GLY A 1 164 ? -2.953 -4.008 -15.453 1.00 46.12 164 GLY A C 1
ATOM 1280 O O . GLY A 1 164 ? -2.700 -4.375 -16.595 1.00 46.12 164 GLY A O 1
ATOM 1281 N N . GLU A 1 165 ? -2.492 -4.664 -14.383 1.00 45.50 165 GLU A N 1
ATOM 1282 C CA . GLU A 1 165 ? -1.622 -5.848 -14.488 1.00 45.50 165 GLU A CA 1
ATOM 1283 C C . GLU A 1 165 ? -2.405 -7.096 -14.956 1.00 45.50 165 GLU A C 1
ATOM 1285 O O . GLU A 1 165 ? -1.921 -7.848 -15.803 1.00 45.50 165 GLU A O 1
ATOM 1290 N N . TYR A 1 166 ? -3.659 -7.271 -14.515 1.00 42.97 166 TYR A N 1
ATOM 1291 C CA . TYR A 1 166 ? -4.556 -8.322 -15.018 1.00 42.97 166 TYR A CA 1
ATOM 1292 C C . TYR A 1 166 ? -4.921 -8.124 -16.500 1.00 42.97 166 TYR A C 1
ATOM 1294 O O . TYR A 1 166 ? -4.741 -9.032 -17.310 1.00 42.97 166 TYR A O 1
ATOM 1302 N N . TRP A 1 167 ? -5.376 -6.933 -16.894 1.00 42.16 167 TRP A N 1
ATOM 1303 C CA . TRP A 1 167 ? -5.766 -6.634 -18.275 1.00 42.16 167 TRP A CA 1
ATOM 1304 C C . TRP A 1 167 ? -4.569 -6.605 -19.234 1.00 42.16 167 TRP A C 1
ATOM 1306 O O . TRP A 1 167 ? -4.724 -6.988 -20.389 1.00 42.16 167 TRP A O 1
ATOM 1316 N N . GLN A 1 168 ? -3.366 -6.246 -18.768 1.00 46.81 168 GLN A N 1
ATOM 1317 C CA . GLN A 1 168 ? -2.131 -6.352 -19.561 1.00 46.81 168 GLN A CA 1
ATOM 1318 C C . GLN A 1 168 ? -1.717 -7.802 -19.822 1.00 46.81 168 GLN A C 1
ATOM 1320 O O . GLN A 1 168 ? -1.244 -8.110 -20.913 1.00 46.81 168 GLN A O 1
ATOM 1325 N N . ASN A 1 169 ? -1.890 -8.688 -18.837 1.00 43.03 169 ASN A N 1
ATOM 1326 C CA . ASN A 1 169 ? -1.441 -10.076 -18.936 1.00 43.03 169 ASN A CA 1
ATOM 1327 C C . ASN A 1 169 ? -2.522 -11.039 -19.462 1.00 43.03 169 ASN A C 1
ATOM 1329 O O . ASN A 1 169 ? -2.189 -12.143 -19.897 1.00 43.03 169 ASN A O 1
ATOM 1333 N N . ARG A 1 170 ? -3.811 -10.672 -19.384 1.00 41.75 170 ARG A N 1
ATOM 1334 C CA . ARG A 1 170 ? -4.948 -11.584 -19.628 1.00 41.75 170 ARG A CA 1
ATOM 1335 C C . ARG A 1 170 ? -6.133 -10.959 -20.399 1.00 41.75 170 ARG A C 1
ATOM 1337 O O . ARG A 1 170 ? -7.021 -11.715 -20.783 1.00 41.75 170 ARG A O 1
ATOM 1344 N N . GLY A 1 171 ? -6.185 -9.638 -20.631 1.00 38.28 171 GLY A N 1
ATOM 1345 C CA . GLY A 1 171 ? -7.352 -8.937 -21.205 1.00 38.28 171 GLY A CA 1
ATOM 1346 C C . GLY A 1 171 ? -7.137 -8.355 -22.620 1.00 38.28 171 GLY A C 1
ATOM 1347 O O . GLY A 1 171 ? -6.006 -8.053 -22.999 1.00 38.28 171 GLY A O 1
ATOM 1348 N N . PRO A 1 172 ? -8.195 -8.172 -23.436 1.00 33.91 172 PRO A N 1
ATOM 1349 C CA . PRO A 1 172 ? -8.069 -7.733 -24.825 1.00 33.91 172 PRO A CA 1
ATOM 1350 C C . PRO A 1 172 ? -8.264 -6.216 -25.033 1.00 33.91 172 PRO A C 1
ATOM 1352 O O . PRO A 1 172 ? -9.067 -5.857 -25.880 1.00 33.91 172 PRO A O 1
ATOM 1355 N N . ALA A 1 173 ? -7.590 -5.289 -24.335 1.00 38.69 173 ALA A N 1
ATOM 1356 C CA . ALA A 1 173 ? -7.741 -3.865 -24.708 1.00 38.69 173 ALA A CA 1
ATOM 1357 C C . ALA A 1 173 ? -6.663 -2.906 -24.176 1.00 38.69 173 ALA A C 1
ATOM 1359 O O . ALA A 1 173 ? -6.599 -2.571 -22.998 1.00 38.69 173 ALA A O 1
ATOM 1360 N N . VAL A 1 174 ? -5.887 -2.342 -25.103 1.00 43.97 174 VAL A N 1
ATOM 1361 C CA . VAL A 1 174 ? -5.055 -1.140 -24.893 1.00 43.97 174 VAL A CA 1
ATOM 1362 C C . VAL A 1 174 ? -5.922 0.134 -24.794 1.00 43.97 174 VAL A C 1
ATOM 1364 O O . VAL A 1 174 ? -5.495 1.123 -24.204 1.00 43.97 174 VAL A O 1
ATOM 1367 N N . GLU A 1 175 ? -7.147 0.117 -25.332 1.00 37.16 175 GLU A N 1
ATOM 1368 C CA . GLU A 1 175 ? -8.066 1.271 -25.357 1.00 37.16 175 GLU A CA 1
ATOM 1369 C C . GLU A 1 175 ? -8.740 1.541 -24.008 1.00 37.16 175 GLU A C 1
ATOM 1371 O O . GLU A 1 175 ? -8.834 2.692 -23.589 1.00 37.16 175 GLU A O 1
ATOM 1376 N N . GLU A 1 176 ? -9.128 0.496 -23.278 1.00 38.00 176 GLU A N 1
ATOM 1377 C CA . GLU A 1 176 ? -9.742 0.632 -21.951 1.00 38.00 176 GLU A CA 1
ATOM 1378 C C . GLU A 1 176 ? -8.721 1.120 -20.913 1.00 38.00 176 GLU A C 1
ATOM 1380 O O . GLU A 1 176 ? -9.047 1.922 -20.040 1.00 38.00 176 GLU A O 1
ATOM 1385 N N . LYS A 1 177 ? -7.443 0.744 -21.096 1.00 43.03 177 LYS A N 1
ATOM 1386 C CA . LYS A 1 177 ? -6.301 1.310 -20.370 1.00 43.03 177 LYS A CA 1
ATOM 1387 C C . LYS A 1 177 ? -6.223 2.820 -20.581 1.00 43.03 177 LYS A C 1
ATOM 1389 O O . LYS A 1 177 ? -6.128 3.541 -19.599 1.00 43.03 177 LYS A O 1
ATOM 1394 N N . LEU A 1 178 ? -6.301 3.332 -21.808 1.00 41.75 178 LEU A N 1
ATOM 1395 C CA . LEU A 1 178 ? -6.274 4.781 -22.039 1.00 41.75 178 LEU A CA 1
ATOM 1396 C C . LEU A 1 178 ? -7.502 5.464 -21.416 1.00 41.75 178 LEU A C 1
ATOM 1398 O O . LEU A 1 178 ? -7.352 6.439 -20.694 1.00 41.75 178 LEU A O 1
ATOM 1402 N N . ALA A 1 179 ? -8.702 4.917 -21.611 1.00 40.03 179 ALA A N 1
ATOM 1403 C CA . ALA A 1 179 ? -9.931 5.517 -21.097 1.00 40.03 179 ALA A CA 1
ATOM 1404 C C . ALA A 1 179 ? -9.964 5.588 -19.557 1.00 40.03 179 ALA A C 1
ATOM 1406 O O . ALA A 1 179 ? -10.201 6.657 -19.004 1.00 40.03 179 ALA A O 1
ATOM 1407 N N . LEU A 1 180 ? -9.649 4.500 -18.846 1.00 44.84 180 LEU A N 1
ATOM 1408 C CA . LEU A 1 180 ? -9.639 4.489 -17.377 1.00 44.84 180 LEU A CA 1
ATOM 1409 C C . LEU A 1 180 ? -8.470 5.284 -16.786 1.00 44.84 180 LEU A C 1
ATOM 1411 O O . LEU A 1 180 ? -8.661 5.990 -15.798 1.00 44.84 180 LEU A O 1
ATOM 1415 N N . THR A 1 181 ? -7.275 5.218 -17.392 1.00 45.59 181 THR A N 1
ATOM 1416 C CA . THR A 1 181 ? -6.113 5.994 -16.907 1.00 45.59 181 THR A CA 1
ATOM 1417 C C . THR A 1 181 ? -6.333 7.479 -17.128 1.00 45.59 181 THR A C 1
ATOM 1419 O O . THR A 1 181 ? -6.115 8.275 -16.228 1.00 45.59 181 THR A O 1
ATOM 1422 N N . THR A 1 182 ? -6.806 7.868 -18.307 1.00 46.81 182 THR A N 1
ATOM 1423 C CA . THR A 1 182 ? -6.924 9.272 -18.684 1.00 46.81 182 THR A CA 1
ATOM 1424 C C . THR A 1 182 ? -8.152 9.916 -18.050 1.00 46.81 182 THR A C 1
ATOM 1426 O O . THR A 1 182 ? -8.012 10.962 -17.432 1.00 46.81 182 THR A O 1
ATOM 1429 N N . MET A 1 183 ? -9.339 9.304 -18.107 1.00 44.56 183 MET A N 1
ATOM 1430 C CA . MET A 1 183 ? -10.545 9.918 -17.533 1.00 44.56 183 MET A CA 1
ATOM 1431 C C . MET A 1 183 ? -10.586 9.827 -16.001 1.00 44.56 183 MET A C 1
ATOM 1433 O O . MET A 1 183 ? -10.998 10.789 -15.358 1.00 44.56 183 MET A O 1
ATOM 1437 N N . GLY A 1 184 ? -10.115 8.721 -15.411 1.00 43.16 184 GLY A N 1
ATOM 1438 C CA . GLY A 1 184 ? -10.033 8.560 -13.955 1.00 43.16 184 GLY A CA 1
ATOM 1439 C C . GLY A 1 184 ? -9.053 9.548 -13.320 1.00 43.16 184 GLY A C 1
ATOM 1440 O O . GLY A 1 184 ? -9.437 10.295 -12.419 1.00 43.16 184 GLY A O 1
ATOM 1441 N N . LEU A 1 185 ? -7.828 9.639 -13.859 1.00 47.19 185 LEU A N 1
ATOM 1442 C CA . LEU A 1 185 ? -6.849 10.629 -13.401 1.00 47.19 185 LEU A CA 1
ATOM 1443 C C . LEU A 1 185 ? -7.298 12.056 -13.710 1.00 47.19 185 LEU A C 1
ATOM 1445 O O . LEU A 1 185 ? -7.082 12.925 -12.873 1.00 47.19 185 LEU A O 1
ATOM 1449 N N . PHE A 1 186 ? -7.945 12.326 -14.853 1.00 42.66 186 PHE A N 1
ATOM 1450 C CA . PHE A 1 186 ? -8.444 13.673 -15.133 1.00 42.66 186 PHE A CA 1
ATOM 1451 C C . PHE A 1 186 ? -9.530 14.095 -14.154 1.00 42.66 186 PHE A C 1
ATOM 1453 O O . PHE A 1 186 ? -9.434 15.195 -13.629 1.00 42.66 186 PHE A O 1
ATOM 1460 N N . VAL A 1 187 ? -10.528 13.265 -13.856 1.00 48.16 187 VAL A N 1
ATOM 1461 C CA . VAL A 1 187 ? -11.585 13.649 -12.905 1.00 48.16 187 VAL A CA 1
ATOM 1462 C C . VAL A 1 187 ? -11.003 13.881 -11.505 1.00 48.16 187 VAL A C 1
ATOM 1464 O O . VAL A 1 187 ? -11.328 14.880 -10.864 1.00 48.16 187 VAL A O 1
ATOM 1467 N N . GLN A 1 188 ? -10.078 13.028 -11.059 1.00 46.56 188 GLN A N 1
ATOM 1468 C CA . GLN A 1 188 ? -9.420 13.168 -9.757 1.00 46.56 188 GLN A CA 1
ATOM 1469 C C . GLN A 1 188 ? -8.500 14.389 -9.680 1.00 46.56 188 GLN A C 1
ATOM 1471 O O . GLN A 1 188 ? -8.555 15.148 -8.711 1.00 46.56 188 GLN A O 1
ATOM 1476 N N . HIS A 1 189 ? -7.682 14.618 -10.711 1.00 44.69 189 HIS A N 1
ATOM 1477 C CA . HIS A 1 189 ? -6.823 15.792 -10.760 1.00 44.69 189 HIS A CA 1
ATOM 1478 C C . HIS A 1 189 ? -7.615 17.078 -10.965 1.00 44.69 189 HIS A C 1
ATOM 1480 O O . HIS A 1 189 ? -7.195 18.068 -10.403 1.00 44.69 189 HIS A O 1
ATOM 1486 N N . HIS A 1 190 ? -8.748 17.115 -11.672 1.00 47.69 190 HIS A N 1
ATOM 1487 C CA . HIS A 1 190 ? -9.515 18.360 -11.845 1.00 47.69 190 HIS A CA 1
ATOM 1488 C C . HIS A 1 190 ? -10.172 18.852 -10.559 1.00 47.69 190 HIS A C 1
ATOM 1490 O O . HIS A 1 190 ? -10.266 20.060 -10.353 1.00 47.69 190 HIS A O 1
ATOM 1496 N N . ILE A 1 191 ? -10.618 17.937 -9.693 1.00 45.94 191 ILE A N 1
ATOM 1497 C CA . ILE A 1 191 ? -11.222 18.306 -8.406 1.00 45.94 191 ILE A CA 1
ATOM 1498 C C . ILE A 1 191 ? -10.178 18.953 -7.478 1.00 45.94 191 ILE A C 1
ATOM 1500 O O . ILE A 1 191 ? -10.517 19.836 -6.696 1.00 45.94 191 ILE A O 1
ATOM 1504 N N . ILE A 1 192 ? -8.907 18.550 -7.584 1.00 46.59 192 ILE A N 1
ATOM 1505 C CA . ILE A 1 192 ? -7.821 18.984 -6.685 1.00 46.59 192 ILE A CA 1
ATOM 1506 C C . ILE A 1 192 ? -6.896 20.031 -7.344 1.00 46.59 192 ILE A C 1
ATOM 1508 O O . ILE A 1 192 ? -6.298 20.865 -6.670 1.00 46.59 192 ILE A O 1
ATOM 1512 N N . ASN A 1 193 ? -6.786 20.012 -8.668 1.00 47.38 193 ASN A N 1
ATOM 1513 C CA . ASN A 1 193 ? -5.972 20.878 -9.512 1.00 47.38 193 ASN A CA 1
ATOM 1514 C C . ASN A 1 193 ? -6.742 21.215 -10.810 1.00 47.38 193 ASN A C 1
ATOM 1516 O O . ASN A 1 193 ? -6.604 20.518 -11.824 1.00 47.38 193 ASN A O 1
ATOM 1520 N N . PRO A 1 194 ? -7.514 22.316 -10.823 1.00 58.03 194 PRO A N 1
ATOM 1521 C CA . PRO A 1 194 ? -8.304 22.711 -11.990 1.00 58.03 194 PRO A CA 1
ATOM 1522 C C . PRO A 1 194 ? -7.441 23.066 -13.211 1.00 58.03 194 PRO A C 1
ATOM 1524 O O . PRO A 1 194 ? -7.956 23.178 -14.320 1.00 58.03 194 PRO A O 1
ATOM 1527 N N . CYS A 1 195 ? -6.128 23.224 -13.030 1.00 55.19 195 CYS A N 1
ATOM 1528 C CA . CYS A 1 195 ? -5.200 23.637 -14.070 1.00 55.19 195 CYS A CA 1
ATOM 1529 C C . CYS A 1 195 ? -4.514 22.463 -14.786 1.00 55.19 195 CYS A C 1
ATOM 1531 O O . CYS A 1 195 ? -3.624 22.696 -15.599 1.00 55.19 195 CYS A O 1
ATOM 1533 N N . VAL A 1 196 ? -4.900 21.210 -14.511 1.00 49.53 196 VAL A N 1
ATOM 1534 C CA . VAL A 1 196 ? -4.287 20.016 -15.133 1.00 49.53 196 VAL A CA 1
ATOM 1535 C C . VAL A 1 196 ? -4.515 19.934 -16.654 1.00 49.53 196 VAL A C 1
ATOM 1537 O O . VAL A 1 196 ? -3.813 19.210 -17.351 1.00 49.53 196 VAL A O 1
ATOM 1540 N N . LEU A 1 197 ? -5.485 20.678 -17.192 1.00 51.41 197 LEU A N 1
ATOM 1541 C CA . LEU A 1 197 ? -5.677 20.840 -18.639 1.00 51.41 197 LEU A CA 1
ATOM 1542 C C . LEU A 1 197 ? -5.154 22.167 -19.184 1.00 51.41 197 LEU A C 1
ATOM 1544 O O . LEU A 1 197 ? -5.292 22.399 -20.381 1.00 51.41 197 LEU A O 1
ATOM 1548 N N . ASP A 1 198 ? -4.578 23.037 -18.352 1.00 60.31 198 ASP A N 1
ATOM 1549 C CA . ASP A 1 198 ? -4.029 24.301 -18.833 1.00 60.31 198 ASP A CA 1
ATOM 1550 C C . ASP A 1 198 ? -2.684 24.036 -19.529 1.00 60.31 198 ASP A C 1
ATOM 1552 O O . ASP A 1 198 ? -1.690 23.731 -18.858 1.00 60.31 198 ASP A O 1
ATOM 1556 N N . PRO A 1 199 ? -2.616 24.157 -20.868 1.00 56.56 199 PRO A N 1
ATOM 1557 C CA . PRO A 1 199 ? -1.395 23.882 -21.612 1.00 56.56 199 PRO A CA 1
ATOM 1558 C C . PRO A 1 199 ? -0.248 24.827 -21.227 1.00 56.56 199 PRO A C 1
ATOM 1560 O O . PRO A 1 199 ? 0.909 24.488 -21.458 1.00 56.56 199 PRO A O 1
ATOM 1563 N N . ASN A 1 200 ? -0.534 25.979 -20.607 1.00 70.62 200 ASN A N 1
ATOM 1564 C CA . ASN A 1 200 ? 0.489 26.935 -20.184 1.00 70.62 200 ASN A CA 1
ATOM 1565 C C . ASN A 1 200 ? 1.311 26.454 -18.978 1.00 70.62 200 ASN A C 1
ATOM 1567 O O . ASN A 1 200 ? 2.387 26.995 -18.735 1.00 70.62 200 ASN A O 1
ATOM 1571 N N . HIS A 1 201 ? 0.844 25.439 -18.241 1.00 56.75 201 HIS A N 1
ATOM 1572 C CA . HIS A 1 201 ? 1.572 24.852 -17.109 1.00 56.75 201 HIS A CA 1
ATOM 1573 C C . HIS A 1 201 ? 2.465 23.665 -17.491 1.00 56.75 201 HIS A C 1
ATOM 1575 O O . HIS A 1 201 ? 3.141 23.103 -16.629 1.00 56.75 201 HIS A O 1
ATOM 1581 N N . TYR A 1 202 ? 2.495 23.286 -18.770 1.00 51.69 202 TYR A N 1
ATOM 1582 C CA . TYR A 1 202 ? 3.370 22.237 -19.277 1.00 51.69 202 TYR A CA 1
ATOM 1583 C C . TYR A 1 202 ? 4.453 22.862 -20.155 1.00 51.69 202 TYR A C 1
ATOM 1585 O O . TYR A 1 202 ? 4.174 23.537 -21.145 1.00 51.69 202 TYR A O 1
ATOM 1593 N N . HIS A 1 203 ? 5.713 22.625 -19.803 1.00 46.50 203 HIS A N 1
ATOM 1594 C CA . HIS A 1 203 ? 6.856 23.031 -20.615 1.00 46.50 203 HIS A CA 1
ATOM 1595 C C . HIS A 1 203 ? 7.585 21.781 -21.096 1.00 46.50 203 HIS A C 1
ATOM 1597 O O . HIS A 1 203 ? 7.827 20.857 -20.318 1.00 46.50 203 HIS A O 1
ATOM 1603 N N . PHE A 1 204 ? 7.912 21.746 -22.386 1.00 34.41 204 PHE A N 1
ATOM 1604 C CA . PHE A 1 204 ? 8.746 20.689 -22.945 1.00 34.41 204 PHE A CA 1
ATOM 1605 C C . PHE A 1 204 ? 10.150 20.776 -22.332 1.00 34.41 204 PHE A C 1
ATOM 1607 O O . PHE A 1 204 ? 10.746 21.854 -22.321 1.00 34.41 204 PHE A O 1
ATOM 1614 N N . ILE A 1 205 ? 10.648 19.646 -21.823 1.00 35.69 205 ILE A N 1
ATOM 1615 C CA . ILE A 1 205 ? 12.043 19.452 -21.401 1.00 35.69 205 ILE A CA 1
ATOM 1616 C C . ILE A 1 205 ? 12.797 18.772 -22.541 1.00 35.69 205 ILE A C 1
ATOM 1618 O O . ILE A 1 205 ? 12.254 17.778 -23.078 1.00 35.69 205 ILE A O 1
#

Radius of gyration: 17.97 Å; chains: 1; bounding box: 40×48×49 Å

Sequence (205 aa):
VYGERDFRRIKNGPRGKLDQNLLLNDLMRMARLRLRACDIERVEVVVETGIGLGVFAGTAIGIDETVRALSASAIRKVLEEDGPTYQNVCAVVIALPIFDVGHRNDKRQDTYQVFVDEFSRNNYQGPIPVLIADQDMHRLTVAIALMGFNVSELNPADSHGVFGEYWQNRGPAVEEKLALTTMGLFVQHHIINPCVLDPNHYHFI

Secondary structure (DSSP, 8-state):
---S------TTS--PPP-HHHHHHHHHHHHHHHHHHHHHTT-SEEEE--TTTTTT--SSSS--HHHHHHHHHHHHHHHHHTGGG-SS--EEEEEE-------SSS----HHHHHHHHHHHTT---SS-EEEEES-HHHHHHHHHHTT--BPPPPTTTHHHHHHHHHHHH-S-HHHHHHHHHHHHHHHHHHH-TTTT-GGG----

Organism: NCBI:txid392033

Foldseek 3Di:
DPDPPWPPPPPPDDDDDDPLVVLLVVLLVQLLVVLVVCLVVLAAEEEAEQPCQQVCQDDGQHGDLSNLLSSLLSNLVSLAPCVVVRDRHQAYEHAAADDPDDDDPPDDRGSLVSNVCSCPVVVRDGRHYYHYHHNVSVVVQVVCVVVVGRYDDYQLQRCCRHVSVCCSVPNDDPPVSCVSNVVSCCVVCCVVPVCPVVCVPDDDD